Protein AF-0000000085164070 (afdb_homodimer)

Organism: Staphylococcus carnosus (strain TM300) (NCBI:txid396513)

Structure (mmCIF, N/CA/C/O backbone):
data_AF-0000000085164070-model_v1
#
loop_
_entity.id
_entity.type
_entity.pdbx_description
1 polymer 'DUF7147 domain-containing protein'
#
loop_
_atom_site.group_PDB
_atom_site.id
_atom_site.type_symbol
_atom_site.label_atom_id
_atom_s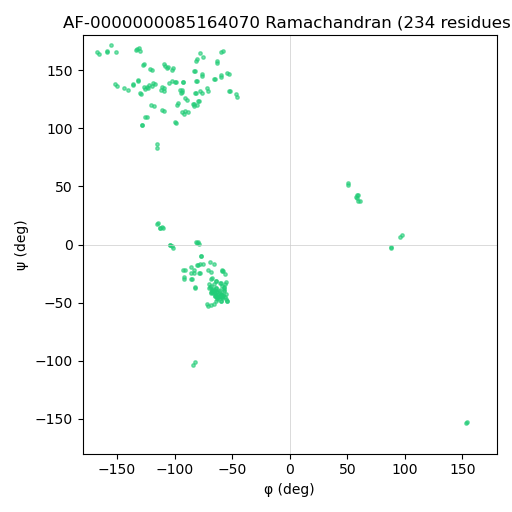ite.label_alt_id
_atom_site.label_comp_id
_atom_site.label_asym_id
_atom_site.label_entity_id
_atom_site.label_seq_id
_atom_site.pdbx_PDB_ins_code
_atom_site.Cartn_x
_atom_site.Cartn_y
_atom_site.Cartn_z
_atom_site.occupancy
_atom_site.B_iso_or_equiv
_atom_site.auth_seq_id
_atom_site.auth_comp_id
_atom_site.auth_asym_id
_atom_site.auth_atom_id
_atom_site.pdbx_PDB_model_num
ATOM 1 N N . MET A 1 1 ? 5.305 12.695 -13.711 1 92.88 1 MET A N 1
ATOM 2 C CA . MET A 1 1 ? 5.391 11.891 -12.5 1 92.88 1 MET A CA 1
ATOM 3 C C . MET A 1 1 ? 4.004 11.648 -11.906 1 92.88 1 MET A C 1
ATOM 5 O O . MET A 1 1 ? 3.207 12.578 -11.781 1 92.88 1 MET A O 1
ATOM 9 N N . LYS A 1 2 ? 3.656 10.383 -11.648 1 96.31 2 LYS A N 1
ATOM 10 C CA . LYS A 1 2 ? 2.359 10.031 -11.078 1 96.31 2 LYS A CA 1
ATOM 11 C C . LYS A 1 2 ? 2.449 9.891 -9.555 1 96.31 2 LYS A C 1
ATOM 13 O O . LYS A 1 2 ? 3.402 9.312 -9.039 1 96.31 2 LYS A O 1
ATOM 18 N N . GLN A 1 3 ? 1.554 10.477 -8.852 1 97.44 3 GLN A N 1
ATOM 19 C CA . GLN A 1 3 ? 1.402 10.328 -7.414 1 97.44 3 GLN A CA 1
ATOM 20 C C . GLN A 1 3 ? 0.126 9.562 -7.07 1 97.44 3 GLN A C 1
ATOM 22 O O . GLN A 1 3 ? -0.92 9.789 -7.684 1 97.44 3 GLN A O 1
ATOM 27 N N . SER A 1 4 ? 0.218 8.664 -6.18 1 97.62 4 SER A N 1
ATOM 28 C CA . SER A 1 4 ? -0.962 7.906 -5.777 1 97.62 4 SER A CA 1
ATOM 29 C C . SER A 1 4 ? -0.937 7.59 -4.285 1 97.62 4 SER A C 1
ATOM 31 O O . SER A 1 4 ? 0.095 7.18 -3.75 1 97.62 4 SER A O 1
ATOM 33 N N . PHE A 1 5 ? -2.109 7.801 -3.643 1 98.75 5 PHE A N 1
ATOM 34 C CA . PHE A 1 5 ? -2.283 7.305 -2.283 1 98.75 5 PHE A CA 1
ATOM 35 C C . PHE A 1 5 ? -2.564 5.805 -2.287 1 98.75 5 PHE A C 1
ATOM 37 O O . PHE A 1 5 ? -3.346 5.316 -3.105 1 98.75 5 PHE A O 1
ATOM 44 N N . ILE A 1 6 ? -1.875 5.113 -1.471 1 98.75 6 ILE A N 1
ATOM 45 C CA . ILE A 1 6 ? -2.066 3.691 -1.216 1 98.75 6 ILE A CA 1
ATOM 46 C C . ILE A 1 6 ? -2.611 3.488 0.196 1 98.75 6 ILE A C 1
ATOM 48 O O . ILE A 1 6 ? -1.926 3.777 1.18 1 98.75 6 ILE A O 1
ATOM 52 N N . VAL A 1 7 ? -3.891 2.945 0.309 1 98.81 7 VAL A N 1
ATOM 53 C CA . VAL A 1 7 ? -4.566 2.871 1.6 1 98.81 7 VAL A CA 1
ATOM 54 C C . VAL A 1 7 ? -4.125 1.612 2.342 1 98.81 7 VAL A C 1
ATOM 56 O O . VAL A 1 7 ? -4.281 0.498 1.838 1 98.81 7 VAL A O 1
ATOM 59 N N . LEU A 1 8 ? -3.549 1.846 3.559 1 98.75 8 LEU A N 1
ATOM 60 C CA . LEU A 1 8 ? -3.209 0.734 4.441 1 98.75 8 LEU A CA 1
ATOM 61 C C . LEU A 1 8 ? -4.426 0.28 5.238 1 98.75 8 LEU A C 1
ATOM 63 O O . LEU A 1 8 ? -4.594 -0.915 5.496 1 98.75 8 LEU A O 1
ATOM 67 N N . GLY A 1 9 ? -5.234 1.212 5.633 1 98 9 GLY A N 1
ATOM 68 C CA . GLY A 1 9 ? -6.406 0.937 6.445 1 98 9 GLY A CA 1
ATOM 69 C C . GLY A 1 9 ? -6.824 2.113 7.309 1 98 9 GLY A C 1
ATOM 70 O O . GLY A 1 9 ? -6.645 3.27 6.918 1 98 9 GLY A O 1
ATOM 71 N N . GLU A 1 10 ? -7.52 1.77 8.477 1 97.88 10 GLU A N 1
ATOM 72 C CA . GLU A 1 10 ? -8.109 2.832 9.281 1 97.88 10 GLU A CA 1
ATOM 73 C C . GLU A 1 10 ? -7.434 2.92 10.648 1 97.88 10 GLU A C 1
ATOM 75 O O . GLU A 1 10 ? -8.016 3.445 11.602 1 97.88 10 GLU A O 1
ATOM 80 N N . GLY A 1 11 ? -6.25 2.359 10.773 1 97.12 11 GLY A N 1
ATOM 81 C CA . GLY A 1 11 ? -5.426 2.607 11.945 1 97.12 11 GLY A CA 1
ATOM 82 C C . GLY A 1 11 ? -5.57 1.538 13.008 1 97.12 11 GLY A C 1
ATOM 83 O O . GLY A 1 11 ? -5.012 1.665 14.102 1 97.12 11 GLY A O 1
ATOM 84 N N . LEU A 1 12 ? -6.301 0.409 12.773 1 95.38 12 LEU A N 1
ATOM 85 C CA . LEU A 1 12 ? -6.363 -0.7 13.719 1 95.38 12 LEU A CA 1
ATOM 86 C C . LEU A 1 12 ? -5.148 -1.608 13.57 1 95.38 12 LEU A C 1
ATOM 88 O O . LEU A 1 12 ? -4.023 -1.205 13.883 1 95.38 12 LEU A O 1
ATOM 92 N N . THR A 1 13 ? -5.223 -2.686 12.945 1 94.94 13 THR A N 1
ATOM 93 C CA . THR A 1 13 ? -4.082 -3.586 12.812 1 94.94 13 THR A CA 1
ATOM 94 C C . THR A 1 13 ? -3.109 -3.074 11.758 1 94.94 13 THR A C 1
ATOM 96 O O . THR A 1 13 ? -1.931 -3.436 11.766 1 94.94 13 THR A O 1
ATOM 99 N N . ASP A 1 14 ? -3.557 -2.148 10.891 1 96.94 14 ASP A N 1
ATOM 100 C CA . ASP A 1 14 ? -2.699 -1.621 9.836 1 96.94 14 ASP A CA 1
ATOM 101 C C . ASP A 1 14 ? -1.709 -0.599 10.391 1 96.94 14 ASP A C 1
ATOM 103 O O . ASP A 1 14 ? -0.758 -0.213 9.703 1 96.94 14 ASP A O 1
ATOM 107 N N . LEU A 1 15 ? -1.863 -0.168 11.664 1 98.06 15 LEU A N 1
ATOM 108 C CA . LEU A 1 15 ? -0.85 0.648 12.32 1 98.06 15 LEU A CA 1
ATOM 109 C C . LEU A 1 15 ? 0.484 -0.088 12.383 1 98.06 15 LEU A C 1
ATOM 111 O O . LEU A 1 15 ? 1.545 0.529 12.266 1 98.06 15 LEU A O 1
ATOM 115 N N . PHE A 1 16 ? 0.464 -1.417 12.523 1 97.19 16 PHE A N 1
ATOM 116 C CA . PHE A 1 16 ? 1.688 -2.205 12.586 1 97.19 16 PHE A CA 1
ATOM 117 C C . PHE A 1 16 ? 2.4 -2.219 11.242 1 97.19 16 PHE A C 1
ATOM 119 O O . PHE A 1 16 ? 3.631 -2.264 11.18 1 97.19 16 PHE A O 1
ATOM 126 N N . GLU A 1 17 ? 1.645 -2.244 10.18 1 98.5 17 GLU A N 1
ATOM 127 C CA . GLU A 1 17 ? 2.271 -2.135 8.867 1 98.5 17 GLU A CA 1
ATOM 128 C C . GLU A 1 17 ? 2.869 -0.746 8.656 1 98.5 17 GLU A C 1
ATOM 130 O O . GLU A 1 17 ? 3.953 -0.612 8.086 1 98.5 17 GLU A O 1
ATOM 135 N N . PHE A 1 18 ? 2.111 0.281 9.109 1 98.81 18 PHE A N 1
ATOM 136 C CA . PHE A 1 18 ? 2.617 1.646 9.031 1 98.81 18 PHE A CA 1
ATOM 137 C C . PHE A 1 18 ? 3.975 1.758 9.719 1 98.81 18 PHE A C 1
ATOM 139 O O . PHE A 1 18 ? 4.934 2.262 9.133 1 98.81 18 PHE A O 1
ATOM 146 N N . LYS A 1 19 ? 4.125 1.262 10.891 1 98.62 19 LYS A N 1
ATOM 147 C CA . LYS A 1 19 ? 5.387 1.242 11.625 1 98.62 19 LYS A CA 1
ATOM 148 C C . LYS A 1 19 ? 6.461 0.48 10.852 1 98.62 19 LYS A C 1
ATOM 150 O O . LYS A 1 19 ? 7.594 0.947 10.727 1 98.62 19 LYS A O 1
ATOM 155 N N . THR A 1 20 ? 6.137 -0.689 10.375 1 98.5 20 THR A N 1
ATOM 156 C CA . THR A 1 20 ? 7.098 -1.566 9.719 1 98.5 20 THR A CA 1
ATOM 157 C C . THR A 1 20 ? 7.617 -0.931 8.43 1 98.5 20 THR A C 1
ATOM 159 O O . THR A 1 20 ? 8.797 -1.068 8.094 1 98.5 20 THR A O 1
ATOM 162 N N . LEU A 1 21 ? 6.742 -0.196 7.648 1 98.75 21 LEU A N 1
ATOM 163 C CA . LEU A 1 21 ? 7.188 0.561 6.484 1 98.75 21 LEU A CA 1
ATOM 164 C C . LEU A 1 21 ? 8.219 1.609 6.879 1 98.75 21 LEU A C 1
ATOM 166 O O . LEU A 1 21 ? 9.211 1.809 6.172 1 98.75 21 LEU A O 1
ATOM 170 N N . ILE A 1 22 ? 7.996 2.344 8.008 1 98.75 22 ILE A N 1
ATOM 171 C CA . ILE A 1 22 ? 8.969 3.33 8.477 1 98.75 22 ILE A CA 1
ATOM 172 C C . ILE A 1 22 ? 10.297 2.643 8.758 1 98.75 22 ILE A C 1
ATOM 174 O O . ILE A 1 22 ? 11.359 3.131 8.359 1 98.75 22 ILE A O 1
ATOM 178 N N . GLU A 1 23 ? 10.273 1.497 9.375 1 98.25 23 GLU A N 1
ATOM 179 C CA . GLU A 1 23 ? 11.484 0.778 9.766 1 98.25 23 GLU A CA 1
ATOM 180 C C . GLU A 1 23 ? 12.289 0.353 8.539 1 98.25 23 GLU A C 1
ATOM 182 O O . GLU A 1 23 ? 13.508 0.555 8.492 1 98.25 23 GLU A O 1
ATOM 187 N N . TYR A 1 24 ? 11.695 -0.224 7.578 1 98 24 TYR A N 1
ATOM 188 C CA . TYR A 1 24 ? 12.406 -0.806 6.445 1 98 24 TYR A CA 1
ATOM 189 C C . TYR A 1 24 ? 12.695 0.249 5.387 1 98 24 TYR A C 1
ATOM 191 O O . TYR A 1 24 ? 13.711 0.164 4.68 1 98 24 TYR A O 1
ATOM 199 N N . ASP A 1 25 ? 11.828 1.293 5.262 1 98.44 25 ASP A N 1
ATOM 200 C CA . ASP A 1 25 ? 11.891 2.184 4.105 1 98.44 25 ASP A CA 1
ATOM 201 C C . ASP A 1 25 ? 12.336 3.586 4.52 1 98.44 25 ASP A C 1
ATOM 203 O O . ASP A 1 25 ? 12.242 4.531 3.732 1 98.44 25 ASP A O 1
ATOM 207 N N . HIS A 1 26 ? 12.883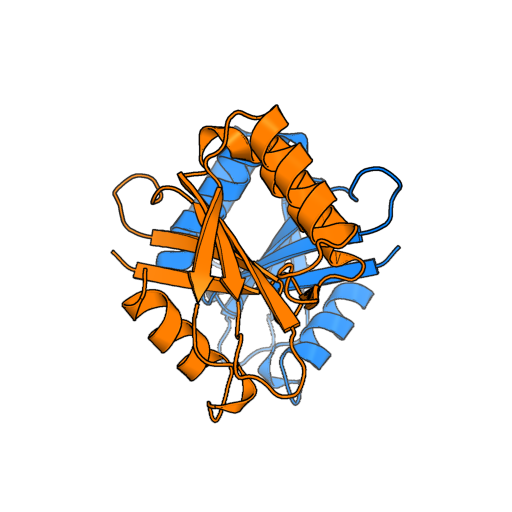 3.82 5.75 1 98.56 26 HIS A N 1
ATOM 208 C CA . HIS A 1 26 ? 13.18 5.16 6.25 1 98.56 26 HIS A CA 1
ATOM 209 C C . HIS A 1 26 ? 14.148 5.891 5.324 1 98.56 26 HIS A C 1
ATOM 211 O O . HIS A 1 26 ? 14.086 7.113 5.191 1 98.56 26 HIS A O 1
ATOM 217 N N . LYS A 1 27 ? 14.93 5.148 4.52 1 97.88 27 LYS A N 1
ATOM 218 C CA . LYS A 1 27 ? 15.891 5.793 3.631 1 97.88 27 LYS A CA 1
ATOM 219 C C . LYS A 1 27 ? 15.203 6.359 2.391 1 97.88 27 LYS A C 1
ATOM 221 O O . LYS A 1 27 ? 15.742 7.246 1.728 1 97.88 27 LYS A O 1
ATOM 226 N N . ARG A 1 28 ? 14.07 5.801 2.043 1 97.81 28 ARG A N 1
ATOM 227 C CA . ARG A 1 28 ? 13.398 6.301 0.85 1 97.81 28 ARG A CA 1
ATOM 228 C C . ARG A 1 28 ? 12.203 7.172 1.222 1 97.81 28 ARG A C 1
ATOM 230 O O . ARG A 1 28 ? 11.516 7.699 0.345 1 97.81 28 ARG A O 1
ATOM 237 N N . ILE A 1 29 ? 11.945 7.344 2.518 1 98.81 29 ILE A N 1
ATOM 238 C CA . ILE A 1 29 ? 10.836 8.18 2.953 1 98.81 29 ILE A CA 1
ATOM 239 C C . ILE A 1 29 ? 11.227 9.648 2.871 1 98.81 29 ILE A C 1
ATOM 241 O O . ILE A 1 29 ? 12.289 10.047 3.365 1 98.81 29 ILE A O 1
ATOM 245 N N . ASN A 1 30 ? 10.414 10.453 2.096 1 98.69 30 ASN A N 1
ATOM 246 C CA . ASN A 1 30 ? 10.602 11.898 2.066 1 98.69 30 ASN A CA 1
ATOM 247 C C . ASN A 1 30 ? 10.164 12.547 3.377 1 98.69 30 ASN A C 1
ATOM 249 O O . ASN A 1 30 ? 10.938 13.281 3.996 1 98.69 30 ASN A O 1
ATOM 253 N N . ARG A 1 31 ? 8.961 12.266 3.857 1 98.81 31 ARG A N 1
ATOM 254 C CA . ARG A 1 31 ? 8.414 12.789 5.105 1 98.81 31 ARG A CA 1
ATOM 255 C C . ARG A 1 31 ? 7.156 12.031 5.512 1 98.81 31 ARG A C 1
ATOM 257 O O . ARG A 1 31 ? 6.598 11.273 4.719 1 98.81 31 ARG A O 1
ATOM 264 N N . ILE A 1 32 ? 6.715 12.195 6.773 1 98.94 32 ILE A N 1
ATOM 265 C CA . ILE A 1 32 ? 5.422 11.758 7.285 1 98.94 32 ILE A CA 1
ATOM 266 C C . ILE A 1 32 ? 4.496 12.961 7.438 1 98.94 32 ILE A C 1
ATOM 268 O O . ILE A 1 32 ? 4.93 14.047 7.844 1 98.94 32 ILE A O 1
ATOM 272 N N . VAL A 1 33 ? 3.203 12.836 7.086 1 98.94 33 VAL A N 1
ATOM 273 C CA . VAL A 1 33 ? 2.256 13.945 7.172 1 98.94 33 VAL A CA 1
ATOM 274 C C . VAL A 1 33 ? 1.011 13.5 7.934 1 98.94 33 VAL A C 1
ATOM 276 O O . VAL A 1 33 ? 0.442 12.445 7.648 1 98.94 33 VAL A O 1
ATOM 279 N N . PHE A 1 34 ? 0.601 14.258 8.922 1 98.88 34 PHE A N 1
ATOM 280 C CA . PHE A 1 34 ? -0.732 14.172 9.508 1 98.88 34 PHE A CA 1
ATOM 281 C C . PHE A 1 34 ? -1.706 15.086 8.773 1 98.88 34 PHE A C 1
ATOM 283 O O . PHE A 1 34 ? -1.438 16.281 8.602 1 98.88 34 PHE A O 1
ATOM 290 N N . PHE A 1 35 ? -2.795 14.547 8.289 1 98.81 35 PHE A N 1
ATOM 291 C CA . PHE A 1 35 ? -3.908 15.32 7.75 1 98.81 35 PHE A CA 1
ATOM 292 C C . PHE A 1 35 ? -5.02 15.469 8.781 1 98.81 35 PHE A C 1
ATOM 294 O O . PHE A 1 35 ? -5.777 14.523 9.023 1 98.81 35 PHE A O 1
ATOM 301 N N . ASN A 1 36 ? -5.145 16.609 9.367 1 98.5 36 ASN A N 1
ATOM 302 C CA . ASN A 1 36 ? -6.137 16.891 10.398 1 98.5 36 ASN A CA 1
ATOM 303 C C . ASN A 1 36 ? -7.355 17.609 9.82 1 98.5 36 ASN A C 1
ATOM 305 O O . ASN A 1 36 ? -7.223 18.422 8.906 1 98.5 36 ASN A O 1
ATOM 309 N N . SER A 1 37 ? -8.516 17.219 10.289 1 96.75 37 SER A N 1
ATOM 310 C CA . SER A 1 37 ? -9.742 17.906 9.898 1 96.75 37 SER A CA 1
ATOM 311 C C . SER A 1 37 ? -10.398 18.578 11.094 1 96.75 37 SER A C 1
ATOM 313 O O . SER A 1 37 ? -11.406 18.094 11.617 1 96.75 37 SER A O 1
ATOM 315 N N . PRO A 1 38 ? -9.914 19.766 11.406 1 94.5 38 PRO A N 1
ATOM 316 C CA . PRO A 1 38 ? -10.383 20.391 12.641 1 94.5 38 PRO A CA 1
ATOM 317 C C . PRO A 1 38 ? -11.867 20.75 12.594 1 94.5 38 PRO A C 1
ATOM 319 O O . PRO A 1 38 ? -12.516 20.859 13.633 1 94.5 38 PRO A O 1
ATOM 322 N N . ASP A 1 39 ? -12.477 20.797 11.477 1 91.75 39 ASP A N 1
ATOM 323 C CA . ASP A 1 39 ? -13.859 21.234 11.359 1 91.75 39 ASP A CA 1
ATOM 324 C C . ASP A 1 39 ? -14.797 20.047 11.195 1 91.75 39 ASP A C 1
ATOM 326 O O . ASP A 1 39 ? -16 20.203 10.977 1 91.75 39 ASP A O 1
ATOM 330 N N . SER A 1 40 ? -14.18 18.906 11.164 1 93 40 SER A N 1
ATOM 331 C CA . SER A 1 40 ? -15.016 17.719 11 1 93 40 SER A CA 1
ATOM 332 C C . SER A 1 40 ? -15.742 17.359 12.289 1 93 40 SER A C 1
ATOM 334 O O . SER A 1 40 ? -15.227 17.609 13.383 1 93 40 SER A O 1
ATOM 336 N N . LYS A 1 41 ? -17.016 16.781 12.25 1 92.25 41 LYS A N 1
ATOM 337 C CA . LYS A 1 41 ? -17.797 16.344 13.414 1 92.25 41 LYS A CA 1
ATOM 338 C C . LYS A 1 41 ? -17.125 15.172 14.117 1 92.25 41 LYS A C 1
ATOM 340 O O . LYS A 1 41 ? -17.062 15.141 15.352 1 92.25 41 LYS A O 1
ATOM 345 N N . LYS A 1 42 ? -16.484 14.32 13.367 1 92.12 42 LYS A N 1
ATOM 346 C CA . LYS A 1 42 ? -15.883 13.109 13.922 1 92.12 42 LYS A CA 1
ATOM 347 C C . LYS A 1 42 ? -14.516 13.406 14.516 1 92.12 42 LYS A C 1
ATOM 349 O O . LYS A 1 42 ? -14.016 12.648 15.352 1 92.12 42 LYS A O 1
ATOM 354 N N . GLY A 1 43 ? -13.867 14.469 14.117 1 94.5 43 GLY A N 1
ATOM 355 C CA . GLY A 1 43 ? -12.578 14.883 14.641 1 94.5 43 GLY A CA 1
ATOM 356 C C . GLY A 1 43 ? -11.484 13.859 14.422 1 94.5 43 GLY A C 1
ATOM 357 O O . GLY A 1 43 ? -10.672 13.609 15.312 1 94.5 43 GLY A O 1
ATOM 358 N N . LEU A 1 44 ? -11.469 13.195 13.32 1 97.5 44 LEU A N 1
ATOM 359 C CA . LEU A 1 44 ? -10.477 12.156 13.055 1 97.5 44 LEU A CA 1
ATOM 360 C C . LEU A 1 44 ? -9.391 12.688 12.125 1 97.5 44 LEU A C 1
ATOM 362 O O . LEU A 1 44 ? -9.633 13.594 11.328 1 97.5 44 LEU A O 1
ATOM 366 N N . SER A 1 45 ? -8.18 12.148 12.266 1 98.5 45 SER A N 1
ATOM 367 C CA . SER A 1 45 ? -7.027 12.477 11.438 1 98.5 45 SER A CA 1
ATOM 368 C C . SER A 1 45 ? -6.5 11.258 10.703 1 98.5 45 SER A C 1
ATOM 370 O O . SER A 1 45 ? -6.715 10.125 11.141 1 98.5 45 SER A O 1
ATOM 372 N N . SER A 1 46 ? -5.934 11.547 9.547 1 98.75 46 SER A N 1
ATOM 373 C CA . SER A 1 46 ? -5.223 10.539 8.766 1 98.75 46 SER A CA 1
ATOM 374 C C . SER A 1 46 ? -3.715 10.734 8.852 1 98.75 46 SER A C 1
ATOM 376 O O . SER A 1 46 ? -3.24 11.836 9.148 1 98.75 46 SER A O 1
ATOM 378 N N . ALA A 1 47 ? -2.965 9.711 8.703 1 98.94 47 ALA A N 1
ATOM 379 C CA . ALA A 1 47 ? -1.506 9.758 8.648 1 98.94 47 ALA A CA 1
ATOM 380 C C . ALA A 1 47 ? -0.987 9.109 7.363 1 98.94 47 ALA A C 1
ATOM 382 O O . ALA A 1 47 ? -1.438 8.023 6.98 1 98.94 47 ALA A O 1
ATOM 383 N N . ALA A 1 48 ? -0.006 9.812 6.738 1 98.94 48 ALA A N 1
ATOM 384 C CA . ALA A 1 48 ? 0.544 9.281 5.496 1 98.94 48 ALA A CA 1
ATOM 385 C C . ALA A 1 48 ? 2.07 9.297 5.516 1 98.94 48 ALA A C 1
ATOM 387 O O . ALA A 1 48 ? 2.678 10.203 6.09 1 98.94 48 ALA A O 1
ATOM 388 N N . ILE A 1 49 ? 2.688 8.266 4.969 1 98.94 49 ILE A N 1
ATOM 389 C CA . ILE A 1 49 ? 4.098 8.242 4.605 1 98.94 49 ILE A CA 1
ATOM 390 C C . ILE A 1 49 ? 4.262 8.648 3.143 1 98.94 49 ILE A C 1
ATOM 392 O O . ILE A 1 49 ? 3.783 7.961 2.24 1 98.94 49 ILE A O 1
ATOM 396 N N . ILE A 1 50 ? 4.93 9.836 2.965 1 98.88 50 ILE A N 1
ATOM 397 C CA . ILE A 1 50 ? 5.238 10.289 1.613 1 98.88 50 ILE A CA 1
ATOM 398 C C . ILE A 1 50 ? 6.613 9.766 1.195 1 98.88 50 ILE A C 1
ATOM 400 O O . ILE A 1 50 ? 7.633 10.156 1.769 1 98.88 50 ILE A O 1
ATOM 404 N N . MET A 1 51 ? 6.629 8.883 0.155 1 98.81 51 MET A N 1
ATOM 405 C CA . MET A 1 51 ? 7.898 8.344 -0.32 1 98.81 51 MET A CA 1
ATOM 406 C C . MET A 1 51 ? 8.57 9.305 -1.296 1 98.81 51 MET A C 1
ATOM 408 O O . MET A 1 51 ? 7.891 10.07 -1.979 1 98.81 51 MET A O 1
ATOM 412 N N . ASN A 1 52 ? 9.961 9.297 -1.312 1 98.56 52 ASN A N 1
ATOM 413 C CA . ASN A 1 52 ? 10.625 9.867 -2.484 1 98.56 52 ASN A CA 1
ATOM 414 C C . ASN A 1 52 ? 10.227 9.125 -3.76 1 98.56 52 ASN A C 1
ATOM 416 O O . ASN A 1 52 ? 9.938 7.93 -3.727 1 98.56 52 ASN A O 1
ATOM 420 N N . PRO A 1 53 ? 10.141 9.875 -4.883 1 98.06 53 PRO A N 1
ATOM 421 C CA . PRO A 1 53 ? 9.805 9.203 -6.145 1 98.06 53 PRO A CA 1
ATOM 422 C C . PRO A 1 53 ? 10.75 8.047 -6.465 1 98.06 53 PRO A C 1
ATOM 424 O O . PRO A 1 53 ? 11.906 8.047 -6.027 1 98.06 53 PRO A O 1
ATOM 427 N N . THR A 1 54 ? 10.18 7.016 -7.125 1 97.94 54 THR A N 1
ATOM 428 C CA . THR A 1 54 ? 10.984 5.887 -7.57 1 97.94 54 THR A CA 1
ATOM 429 C C . THR A 1 54 ? 12.078 6.348 -8.523 1 97.94 54 THR A C 1
ATOM 431 O O . THR A 1 54 ? 12.07 7.488 -8.992 1 97.94 54 THR A O 1
ATOM 434 N N . GLU A 1 55 ? 13.055 5.449 -8.766 1 95.12 55 GLU A N 1
ATOM 435 C CA . GLU A 1 55 ? 14.094 5.734 -9.75 1 95.12 55 GLU A CA 1
ATOM 436 C C . GLU A 1 55 ? 13.492 6.16 -11.086 1 95.12 55 GLU A C 1
ATOM 438 O O . GLU A 1 55 ? 12.516 5.57 -11.555 1 95.12 55 GLU A O 1
ATOM 443 N N . GLY A 1 56 ? 13.961 7.266 -11.719 1 95.62 56 GLY A N 1
ATOM 444 C CA . GLY A 1 56 ? 13.461 7.805 -12.969 1 95.62 56 GLY A CA 1
ATOM 445 C C . GLY A 1 56 ? 12.312 8.781 -12.781 1 95.62 56 GLY A C 1
ATOM 446 O O . GLY A 1 56 ? 11.859 9.398 -13.742 1 95.62 56 GLY A O 1
ATOM 447 N N . ASN A 1 57 ? 11.875 8.984 -11.484 1 96.75 57 ASN A N 1
ATOM 448 C CA . ASN A 1 57 ? 10.82 9.922 -11.117 1 96.75 57 ASN A CA 1
ATOM 449 C C . ASN A 1 57 ? 9.508 9.594 -11.828 1 96.75 57 ASN A C 1
ATOM 451 O O . ASN A 1 57 ? 8.812 10.5 -12.305 1 96.75 57 ASN A O 1
ATOM 455 N N . TYR A 1 58 ? 9.141 8.258 -11.906 1 95.62 58 TYR A N 1
ATOM 456 C CA . TYR A 1 58 ? 7.949 7.828 -12.633 1 95.62 58 TYR A CA 1
ATOM 457 C C . TYR A 1 58 ? 6.738 7.77 -11.703 1 95.62 58 TYR A C 1
ATOM 459 O O . TYR A 1 58 ? 5.602 7.941 -12.148 1 95.62 58 TYR A O 1
ATOM 467 N N . PHE A 1 59 ? 7.047 7.523 -10.43 1 97.69 59 PHE A N 1
ATOM 468 C CA . PHE A 1 59 ? 5.961 7.223 -9.508 1 97.69 59 PHE A CA 1
ATOM 469 C C . PHE A 1 59 ? 6.328 7.648 -8.086 1 97.69 59 PHE A C 1
ATOM 471 O O . PHE A 1 59 ? 7.461 7.445 -7.645 1 97.69 59 PHE A O 1
ATOM 478 N N . GLN A 1 60 ? 5.48 8.211 -7.367 1 98.5 60 GLN A N 1
ATOM 479 C CA . GLN A 1 60 ? 5.633 8.539 -5.953 1 98.5 60 GLN A CA 1
ATOM 480 C C . GLN A 1 60 ? 4.48 7.969 -5.129 1 98.5 60 GLN A C 1
ATOM 482 O O . GLN A 1 60 ? 3.338 8.414 -5.262 1 98.5 60 GLN A O 1
ATOM 487 N N . ALA A 1 61 ? 4.777 6.984 -4.34 1 98.69 61 ALA A N 1
ATOM 488 C CA . ALA A 1 61 ? 3.793 6.352 -3.467 1 98.69 61 ALA A CA 1
ATOM 489 C C . ALA A 1 61 ? 3.586 7.164 -2.191 1 98.69 61 ALA A C 1
ATOM 491 O O . ALA A 1 61 ? 4.547 7.691 -1.621 1 98.69 61 ALA A O 1
ATOM 492 N N . MET A 1 62 ? 2.365 7.258 -1.728 1 98.88 62 MET A N 1
ATOM 493 C CA . MET A 1 62 ? 2 7.82 -0.432 1 98.88 62 MET A CA 1
ATOM 494 C C . MET A 1 62 ? 1.104 6.863 0.346 1 98.88 62 MET A C 1
ATOM 496 O O . MET A 1 62 ? -0.077 6.715 0.028 1 98.88 62 MET A O 1
ATOM 500 N N . TYR A 1 63 ? 1.647 6.18 1.315 1 98.94 63 TYR A N 1
ATOM 501 C CA . TYR A 1 63 ? 0.906 5.207 2.107 1 98.94 63 TYR A CA 1
ATOM 502 C C . TYR A 1 63 ? 0.121 5.891 3.219 1 98.94 63 TYR A C 1
ATOM 504 O O . TYR A 1 63 ? 0.688 6.637 4.02 1 98.94 63 TYR A O 1
ATOM 512 N N . ILE A 1 64 ? -1.207 5.52 3.297 1 98.94 64 ILE A N 1
ATOM 513 C CA . ILE A 1 64 ? -2.021 6.344 4.184 1 98.94 64 ILE A CA 1
ATOM 514 C C . ILE A 1 64 ? -2.928 5.453 5.027 1 98.94 64 ILE A C 1
ATOM 516 O O . ILE A 1 64 ? -3.447 4.445 4.543 1 98.94 64 ILE A O 1
ATOM 520 N N . MET A 1 65 ? -3.072 5.746 6.27 1 98.88 65 MET A N 1
ATOM 521 C CA . MET A 1 65 ? -4.184 5.324 7.121 1 98.88 65 MET A CA 1
ATOM 522 C C . MET A 1 65 ? -5.234 6.422 7.227 1 98.88 65 MET A C 1
ATOM 524 O O . MET A 1 65 ? -4.949 7.52 7.707 1 98.88 65 MET A O 1
ATOM 528 N N . VAL A 1 66 ? -6.5 6.129 6.801 1 98.75 66 VAL A N 1
ATOM 529 C CA . VAL A 1 66 ? -7.555 7.137 6.707 1 98.75 66 VAL A CA 1
ATOM 530 C C . VAL A 1 66 ? -8.367 7.152 8 1 98.75 66 VAL A C 1
ATOM 532 O O . VAL A 1 66 ? -8.766 6.102 8.5 1 98.75 66 VAL A O 1
ATOM 535 N N . ASN A 1 67 ? -8.562 8.367 8.547 1 98.38 67 ASN A N 1
ATOM 536 C CA . ASN A 1 67 ? -9.336 8.531 9.766 1 98.38 67 ASN A CA 1
ATOM 537 C C . ASN A 1 67 ? -8.859 7.582 10.859 1 98.38 67 ASN A C 1
ATOM 539 O O . ASN A 1 67 ? -9.664 6.887 11.484 1 98.38 67 ASN A O 1
ATOM 543 N N . ALA A 1 68 ? -7.551 7.637 11.109 1 98.31 68 ALA A N 1
ATOM 544 C CA . ALA A 1 68 ? -6.902 6.559 11.844 1 98.31 68 ALA A CA 1
ATOM 545 C C . ALA A 1 68 ? -6.852 6.863 13.344 1 98.31 68 ALA A C 1
ATOM 547 O O . ALA A 1 68 ? -6.613 5.969 14.156 1 98.31 68 ALA A O 1
ATOM 548 N N . PHE A 1 69 ? -6.953 8.125 13.703 1 98.44 69 PHE A N 1
ATOM 549 C CA . PHE A 1 69 ? -6.859 8.508 15.102 1 98.44 69 PHE A CA 1
ATOM 550 C C . PHE A 1 69 ? -7.504 9.875 15.336 1 98.44 69 PHE A C 1
ATOM 552 O O . PHE A 1 69 ? -7.797 10.602 14.383 1 98.44 69 PHE A O 1
ATOM 559 N N . LYS A 1 70 ? -7.723 10.18 16.578 1 97.06 70 LYS A N 1
ATOM 560 C CA . LYS A 1 70 ? -8.297 11.469 16.938 1 97.06 70 LYS A CA 1
ATOM 561 C C . LYS A 1 70 ? -7.348 12.617 16.594 1 97.06 70 LYS A C 1
ATOM 563 O O . LYS A 1 70 ? -6.133 12.484 16.75 1 97.06 70 LYS A O 1
ATOM 568 N N . ASN A 1 71 ? -7.965 13.648 16.156 1 97.56 71 ASN A N 1
ATOM 569 C CA . ASN A 1 71 ? -7.152 14.852 15.984 1 97.56 71 ASN A CA 1
ATOM 570 C C . ASN A 1 71 ? -6.262 15.109 17.188 1 97.56 71 ASN A C 1
ATOM 572 O O . ASN A 1 71 ? -6.738 15.141 18.328 1 97.56 71 ASN A O 1
ATOM 576 N N . PRO A 1 72 ? -5.004 15.266 16.906 1 97.56 72 PRO A N 1
ATOM 577 C CA . PRO A 1 72 ? -4.066 15.344 18.031 1 97.56 72 PRO A CA 1
ATOM 578 C C . PRO A 1 72 ? -4.055 16.719 18.703 1 97.56 72 PRO A C 1
ATOM 580 O O . PRO A 1 72 ? -3.258 16.953 19.609 1 97.56 72 PRO A O 1
ATOM 583 N N . HIS A 1 73 ? -4.84 17.656 18.266 1 95.94 73 HIS A N 1
ATOM 584 C CA . HIS A 1 73 ? -4.965 18.969 18.875 1 95.94 73 HIS A CA 1
ATOM 585 C C . HIS A 1 73 ? -6.379 19.203 19.391 1 95.94 73 HIS A C 1
ATOM 587 O O . HIS A 1 73 ? -7.352 18.812 18.75 1 95.94 73 HIS A O 1
ATOM 593 N N . PRO A 1 74 ? -6.48 19.75 20.484 1 94.44 74 PRO A N 1
ATOM 594 C CA . PRO A 1 74 ? -5.41 20.281 21.344 1 94.44 74 PRO A CA 1
ATOM 595 C C . PRO A 1 74 ? -4.707 19.203 22.156 1 94.44 74 PRO A C 1
ATOM 597 O O . PRO A 1 74 ? -3.615 19.438 22.688 1 94.44 74 PRO A O 1
ATOM 600 N N . GLU A 1 75 ? -5.316 18.078 22.281 1 94.69 75 GLU A N 1
ATOM 601 C CA . GLU A 1 75 ? -4.719 17 23.078 1 94.69 75 GLU A CA 1
ATOM 602 C C . GLU A 1 75 ? -4.242 15.859 22.172 1 94.69 75 GLU A C 1
ATOM 604 O O . GLU A 1 75 ? -4.992 15.367 21.328 1 94.69 75 GLU A O 1
ATOM 609 N N . ASP A 1 76 ? -2.957 15.469 22.5 1 96.25 76 ASP A N 1
ATOM 610 C CA . ASP A 1 76 ? -2.379 14.375 21.719 1 96.25 76 ASP A CA 1
ATOM 611 C C . ASP A 1 76 ? -2.973 13.031 22.141 1 96.25 76 ASP A C 1
ATOM 613 O O . ASP A 1 76 ? -3.756 12.961 23.094 1 96.25 76 ASP A O 1
ATOM 617 N N . ASN A 1 77 ? -2.855 12.055 21.344 1 96.94 77 ASN A N 1
ATOM 618 C CA . ASN A 1 77 ? -3.309 10.703 21.656 1 96.94 77 ASN A CA 1
ATOM 619 C C . ASN A 1 77 ? -2.215 9.672 21.391 1 96.94 77 ASN A C 1
ATOM 621 O O . ASN A 1 77 ? -1.172 10 20.828 1 96.94 77 ASN A O 1
ATOM 625 N N . LYS A 1 78 ? -2.426 8.539 21.875 1 97.44 78 LYS A N 1
ATOM 626 C CA . LYS A 1 78 ? -1.402 7.492 21.906 1 97.44 78 LYS A CA 1
ATOM 627 C C . LYS A 1 78 ? -0.928 7.156 20.5 1 97.44 78 LYS A C 1
ATOM 629 O O . LYS A 1 78 ? 0.269 6.98 20.266 1 97.44 78 LYS A O 1
ATOM 634 N N . LYS A 1 79 ? -1.826 7.051 19.547 1 98.25 79 LYS A N 1
ATOM 635 C CA . LYS A 1 79 ? -1.445 6.672 18.188 1 98.25 79 LYS A CA 1
ATOM 636 C C . LYS A 1 79 ? -0.569 7.746 17.547 1 98.25 79 LYS A C 1
ATOM 638 O O . LYS A 1 79 ? 0.475 7.434 16.969 1 98.25 79 LYS A O 1
ATOM 643 N N . SER A 1 80 ? -1.018 9.031 17.578 1 98.44 80 SER A N 1
ATOM 644 C CA . SER A 1 80 ? -0.218 10.125 17.031 1 98.44 80 SER A CA 1
ATOM 645 C C . SER A 1 80 ? 1.152 10.195 17.703 1 98.44 80 SER A C 1
ATOM 647 O O . SER A 1 80 ? 2.162 10.43 17.031 1 98.44 80 SER A O 1
ATOM 649 N N . GLU A 1 81 ? 1.237 9.984 18.953 1 98.5 81 GLU A N 1
ATOM 650 C CA . GLU A 1 81 ? 2.5 9.984 19.688 1 98.5 81 GLU A CA 1
ATOM 651 C C . GLU A 1 81 ? 3.41 8.852 19.219 1 98.5 81 GLU A C 1
ATOM 653 O O . GLU A 1 81 ? 4.617 9.055 19.047 1 98.5 81 GLU A O 1
ATOM 658 N N . MET A 1 82 ? 2.838 7.664 19.047 1 98.56 82 MET A N 1
ATOM 659 C CA . MET A 1 82 ? 3.617 6.523 18.578 1 98.56 82 MET A CA 1
ATOM 660 C C . MET A 1 82 ? 4.234 6.812 17.219 1 98.56 82 MET A C 1
ATOM 662 O O . MET A 1 82 ? 5.426 6.582 17 1 98.56 82 MET A O 1
ATOM 666 N N . ILE A 1 83 ? 3.479 7.383 16.328 1 98.75 83 ILE A N 1
ATOM 667 C CA . ILE A 1 83 ? 3.961 7.652 14.984 1 98.75 83 ILE A CA 1
ATOM 668 C C . ILE A 1 83 ? 5.055 8.719 15.031 1 98.75 83 ILE A C 1
ATOM 670 O O . ILE A 1 83 ? 6.078 8.594 14.352 1 98.75 83 ILE A O 1
ATOM 674 N N . ARG A 1 84 ? 4.895 9.75 15.906 1 98.62 84 ARG A N 1
ATOM 675 C CA . ARG A 1 84 ? 5.918 10.773 16.062 1 98.62 84 ARG A CA 1
ATOM 676 C C . ARG A 1 84 ? 7.215 10.172 16.594 1 98.62 84 ARG A C 1
ATOM 678 O O . ARG A 1 84 ? 8.305 10.547 16.156 1 98.62 84 ARG A O 1
ATOM 685 N N . THR A 1 85 ? 7.094 9.289 17.5 1 98.62 85 THR A N 1
ATOM 686 C CA . THR A 1 85 ? 8.266 8.617 18.062 1 98.62 85 THR A CA 1
ATOM 687 C C . THR A 1 85 ? 9 7.824 16.984 1 98.62 85 THR A C 1
ATOM 689 O O . THR A 1 85 ? 10.227 7.887 16.891 1 98.62 85 THR A O 1
ATOM 692 N N . TRP A 1 86 ? 8.242 7.074 16.156 1 98.5 86 TRP A N 1
ATOM 693 C CA . TRP A 1 86 ? 8.875 6.316 15.078 1 98.5 86 TRP A CA 1
ATOM 694 C C . TRP A 1 86 ? 9.555 7.25 14.086 1 98.5 86 TRP A C 1
ATOM 696 O O . TRP A 1 86 ? 10.672 6.98 13.641 1 98.5 86 TRP A O 1
ATOM 706 N N . ALA A 1 87 ? 8.883 8.336 13.672 1 98.69 87 ALA A N 1
ATOM 707 C CA . ALA A 1 87 ? 9.477 9.312 12.766 1 98.69 87 ALA A CA 1
ATOM 708 C C . ALA A 1 87 ? 10.797 9.852 13.32 1 98.69 87 ALA A C 1
ATOM 710 O O . ALA A 1 87 ? 11.781 9.953 12.594 1 98.69 87 ALA A O 1
ATOM 711 N N . ASN A 1 88 ? 10.82 10.234 14.609 1 98.5 88 ASN A N 1
ATOM 712 C CA 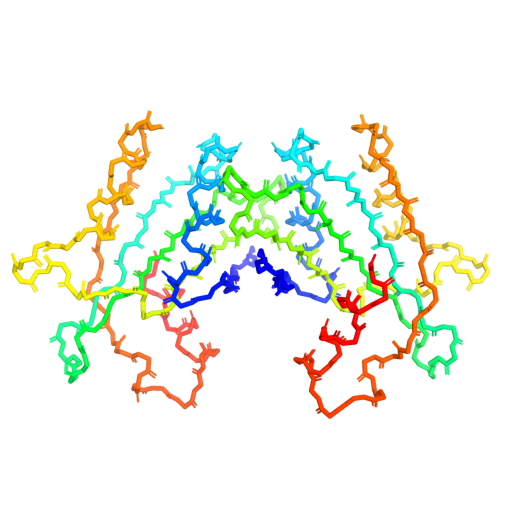. ASN A 1 88 ? 12.008 10.781 15.25 1 98.5 88 ASN A CA 1
ATOM 713 C C . ASN A 1 88 ? 13.141 9.758 15.297 1 98.5 88 ASN A C 1
ATOM 715 O O . ASN A 1 88 ? 14.312 10.109 15.117 1 98.5 88 ASN A O 1
ATOM 719 N N . GLN A 1 89 ? 12.805 8.539 15.578 1 98.5 89 GLN A N 1
ATOM 720 C CA . GLN A 1 89 ? 13.797 7.465 15.656 1 98.5 89 GLN A CA 1
ATOM 721 C C . GLN A 1 89 ? 14.602 7.359 14.367 1 98.5 89 GLN A C 1
ATOM 723 O O . GLN A 1 89 ? 15.789 7.027 14.398 1 98.5 89 GLN A O 1
ATOM 728 N N . TYR A 1 90 ? 14.031 7.652 13.234 1 98.44 90 TYR A N 1
ATOM 729 C CA . TYR A 1 90 ? 14.695 7.5 11.945 1 98.44 90 TYR A CA 1
ATOM 730 C C . TYR A 1 90 ? 14.984 8.859 11.312 1 98.44 90 TYR A C 1
ATOM 732 O O . TYR A 1 90 ? 15.242 8.953 10.109 1 98.44 90 TYR A O 1
ATOM 740 N N . ASP A 1 91 ? 14.883 9.938 12.133 1 98.38 91 ASP A N 1
ATOM 741 C CA . ASP A 1 91 ? 15.195 11.305 11.734 1 98.38 91 ASP A CA 1
ATOM 742 C C . ASP A 1 91 ? 14.359 11.734 10.531 1 98.38 91 ASP A C 1
ATOM 744 O O . ASP A 1 91 ? 14.875 12.352 9.594 1 98.38 91 ASP A O 1
ATOM 748 N N . LEU A 1 92 ? 13.078 11.32 10.586 1 98.75 92 LEU A N 1
ATOM 749 C CA . LEU A 1 92 ? 12.148 11.711 9.531 1 98.75 92 LEU A CA 1
ATOM 750 C C . LEU A 1 92 ? 11.406 12.984 9.906 1 98.75 92 LEU A C 1
ATOM 752 O O . LEU A 1 92 ? 11.023 13.172 11.062 1 98.75 92 LEU A O 1
ATOM 756 N N . THR A 1 93 ? 11.219 13.867 8.922 1 98.69 93 THR A N 1
ATOM 757 C CA . THR A 1 93 ? 10.383 15.047 9.109 1 98.69 93 THR A CA 1
ATOM 758 C C . THR A 1 93 ? 8.906 14.648 9.203 1 98.69 93 THR A C 1
ATOM 760 O O . THR A 1 93 ? 8.438 13.805 8.438 1 98.69 93 THR A O 1
ATOM 763 N N . LEU A 1 94 ? 8.211 15.125 10.148 1 98.69 94 LEU A N 1
ATOM 764 C CA . LEU A 1 94 ? 6.77 14.977 10.273 1 98.69 94 LEU A CA 1
ATOM 765 C C . LEU A 1 94 ? 6.07 16.328 10.227 1 98.69 94 LEU A C 1
ATOM 767 O O . LEU A 1 94 ? 6.352 17.203 11.047 1 98.69 94 LEU A O 1
ATOM 771 N N . ASN A 1 95 ? 5.188 16.5 9.195 1 98.62 95 ASN A N 1
ATOM 772 C CA . ASN A 1 95 ? 4.383 17.719 9.023 1 98.62 95 ASN A CA 1
ATOM 773 C C . ASN A 1 95 ? 2.914 17.453 9.344 1 98.62 95 ASN A C 1
ATOM 775 O O . ASN A 1 95 ? 2.443 16.312 9.242 1 98.62 95 ASN A O 1
ATOM 779 N N . GLU A 1 96 ? 2.248 18.484 9.734 1 98.44 96 GLU A N 1
ATOM 780 C CA . GLU A 1 96 ? 0.798 18.438 9.898 1 98.44 96 GLU A CA 1
ATOM 781 C C . GLU A 1 96 ? 0.106 19.453 8.992 1 98.44 96 GLU A C 1
ATOM 783 O O . GLU A 1 96 ? 0.565 20.578 8.852 1 98.44 96 GLU A O 1
ATOM 788 N N . LEU A 1 97 ? -0.94 19.078 8.367 1 98.62 97 LEU A N 1
ATOM 789 C CA . LEU A 1 97 ? -1.769 19.938 7.539 1 98.62 97 LEU A CA 1
ATOM 790 C C . LEU A 1 97 ? -3.229 19.875 7.977 1 98.62 97 LEU A C 1
ATOM 792 O O . LEU A 1 97 ? -3.752 18.797 8.258 1 98.62 97 LEU A O 1
ATOM 796 N N . ASP A 1 98 ? -3.898 21.016 8.102 1 98.25 98 ASP A N 1
ATOM 797 C CA . ASP A 1 98 ? -5.348 21.078 8.242 1 98.25 98 ASP A CA 1
ATOM 798 C C . ASP A 1 98 ? -6.043 20.938 6.891 1 98.25 98 ASP A C 1
ATOM 800 O O . ASP A 1 98 ? -5.785 21.734 5.977 1 98.25 98 ASP A O 1
ATOM 804 N N . VAL A 1 99 ? -6.871 19.922 6.766 1 98.56 99 VAL A N 1
ATOM 805 C CA . VAL A 1 99 ? -7.531 19.641 5.496 1 98.56 99 VAL A CA 1
ATOM 806 C C . VAL A 1 99 ? -9.016 19.391 5.73 1 98.56 99 VAL A C 1
ATOM 808 O O . VAL A 1 99 ? -9.469 19.312 6.875 1 98.56 99 VAL A O 1
ATOM 811 N N . LYS A 1 100 ? -9.875 19.344 4.602 1 97.38 100 LYS A N 1
ATOM 812 C CA . LYS A 1 100 ? -11.266 18.891 4.672 1 97.38 100 LYS A CA 1
ATOM 813 C C . LYS A 1 100 ? -11.344 17.438 5.094 1 97.38 100 LYS A C 1
ATOM 815 O O . LYS A 1 100 ? -10.383 16.672 4.914 1 97.38 100 LYS A O 1
ATOM 820 N N . SER A 1 101 ? -12.508 17.094 5.652 1 96.75 101 SER A N 1
ATOM 821 C CA . SER A 1 101 ? -12.727 15.719 6.082 1 96.75 101 SER A CA 1
ATOM 822 C C . SER A 1 101 ? -13.117 14.828 4.902 1 96.75 101 SER A C 1
ATOM 824 O O . SER A 1 101 ? -13.602 15.32 3.881 1 96.75 101 SER A O 1
ATOM 826 N N . THR A 1 102 ? -12.906 13.461 5.137 1 97.94 102 THR A N 1
ATOM 827 C CA . THR A 1 102 ? -13.375 12.523 4.125 1 97.94 102 THR A CA 1
ATOM 828 C C . THR A 1 102 ? -14.875 12.672 3.887 1 97.94 102 THR A C 1
ATOM 830 O O . THR A 1 102 ? -15.359 12.438 2.779 1 97.94 102 THR A O 1
ATOM 833 N N . ASP A 1 103 ? -15.641 13.188 4.777 1 96.44 103 ASP A N 1
ATOM 834 C CA . ASP A 1 103 ? -17.094 13.336 4.711 1 96.44 103 ASP A CA 1
ATOM 835 C C . ASP A 1 103 ? -17.484 14.406 3.695 1 96.44 103 ASP A C 1
ATOM 837 O O . ASP A 1 103 ? -18.641 14.477 3.275 1 96.44 103 ASP A O 1
ATOM 841 N N . ASP A 1 104 ? -16.594 15.273 3.408 1 97.44 104 ASP A N 1
ATOM 842 C CA . ASP A 1 104 ? -16.875 16.375 2.492 1 97.44 104 ASP A CA 1
ATOM 843 C C . ASP A 1 104 ? -16.781 15.914 1.038 1 97.44 104 ASP A C 1
ATOM 845 O O . ASP A 1 104 ? -17 16.703 0.117 1 97.44 104 ASP A O 1
ATOM 849 N N . PHE A 1 105 ? -16.516 14.703 0.817 1 97.69 105 PHE A N 1
ATOM 850 C CA . PHE A 1 105 ? -16.328 14.18 -0.529 1 97.69 105 PHE A CA 1
ATOM 851 C C . PHE A 1 105 ? -17.234 12.984 -0.782 1 97.69 105 PHE A C 1
ATOM 853 O O . PHE A 1 105 ? -17.594 12.258 0.147 1 97.69 105 PHE A O 1
ATOM 860 N N . HIS A 1 106 ? -17.578 12.688 -2.012 1 97.56 106 HIS A N 1
ATOM 861 C CA . HIS A 1 106 ? -18.453 11.602 -2.424 1 97.56 106 HIS A CA 1
ATOM 862 C C . HIS A 1 106 ? -17.781 10.242 -2.227 1 97.56 106 HIS A C 1
ATOM 864 O O . HIS A 1 106 ? -18.453 9.25 -1.922 1 97.56 106 HIS A O 1
ATOM 870 N N . ASP A 1 107 ? -16.406 10.234 -2.439 1 97.69 107 ASP A N 1
ATOM 871 C CA . ASP A 1 107 ? -15.641 9.008 -2.254 1 97.69 107 ASP A CA 1
ATOM 872 C C . ASP A 1 107 ? -14.172 9.312 -1.94 1 97.69 107 ASP A C 1
ATOM 874 O O . ASP A 1 107 ? -13.75 10.469 -2.016 1 97.69 107 ASP A O 1
ATOM 878 N N . LEU A 1 108 ? -13.477 8.312 -1.612 1 97.81 108 LEU A N 1
ATOM 879 C CA . LEU A 1 108 ? -12.094 8.469 -1.169 1 97.81 108 LEU A CA 1
ATOM 880 C C . LEU A 1 108 ? -11.203 8.922 -2.32 1 97.81 108 LEU A C 1
ATOM 882 O O . LEU A 1 108 ? -10.227 9.648 -2.107 1 97.81 108 LEU A O 1
ATOM 886 N N . GLU A 1 109 ? -11.516 8.562 -3.523 1 97.81 109 GLU A N 1
ATOM 887 C CA . GLU A 1 109 ? -10.719 8.977 -4.676 1 97.81 109 GLU A CA 1
ATOM 888 C C . GLU A 1 109 ? -10.703 10.5 -4.812 1 97.81 109 GLU A C 1
ATOM 890 O O . GLU A 1 109 ? -9.648 11.094 -5.062 1 97.81 109 GLU A O 1
ATOM 895 N N . LEU A 1 110 ? -11.867 11.117 -4.66 1 98.31 110 LEU A N 1
ATOM 896 C CA . LEU A 1 110 ? -11.953 12.57 -4.707 1 98.31 110 LEU A CA 1
ATOM 897 C C . LEU A 1 110 ? -11.203 13.195 -3.539 1 98.31 110 LEU A C 1
ATOM 899 O O . LEU A 1 110 ? -10.523 14.211 -3.705 1 98.31 110 LEU A O 1
ATOM 903 N N . TYR A 1 111 ? -11.312 12.586 -2.391 1 98.69 111 TYR A N 1
ATOM 904 C CA . TYR A 1 111 ? -10.555 13.047 -1.23 1 98.69 111 TYR A CA 1
ATOM 905 C C . TYR A 1 111 ? -9.055 12.984 -1.489 1 98.69 111 TYR A C 1
ATOM 907 O O . TYR A 1 111 ? -8.328 13.938 -1.21 1 98.69 111 TYR A O 1
ATOM 915 N N . PHE A 1 112 ? -8.555 11.922 -2.064 1 98.75 112 PHE A N 1
ATOM 916 C CA . PHE A 1 112 ? -7.129 11.758 -2.328 1 98.75 112 PHE A CA 1
ATOM 917 C C . PHE A 1 112 ? -6.652 12.75 -3.379 1 98.75 112 PHE A C 1
ATOM 919 O O . PHE A 1 112 ? -5.547 13.289 -3.281 1 98.75 112 PHE A O 1
ATOM 926 N N . ASN A 1 113 ? -7.43 13.023 -4.422 1 98.12 113 ASN A N 1
ATOM 927 C CA . ASN A 1 113 ? -7.09 14.055 -5.398 1 98.12 113 ASN A CA 1
ATOM 928 C C . ASN A 1 113 ? -6.934 15.422 -4.742 1 98.12 113 ASN A C 1
ATOM 930 O O . ASN A 1 113 ? -6.012 16.172 -5.066 1 98.12 113 ASN A O 1
ATOM 934 N N . TYR A 1 114 ? -7.875 15.766 -3.863 1 98.69 114 TYR A N 1
ATOM 935 C CA . TYR A 1 114 ? -7.789 17 -3.094 1 98.69 114 TYR A CA 1
ATOM 936 C C . TYR A 1 114 ? -6.5 17.047 -2.283 1 98.69 114 TYR A C 1
ATOM 938 O O . TYR A 1 114 ? -5.793 18.062 -2.297 1 98.69 114 TYR A O 1
ATOM 946 N N . LEU A 1 115 ? -6.121 15.906 -1.61 1 98.69 115 LEU A N 1
ATOM 947 C CA . LEU A 1 115 ? -4.918 15.875 -0.787 1 98.69 115 LEU A CA 1
ATOM 948 C C . LEU A 1 115 ? -3.67 16.062 -1.642 1 98.69 115 LEU A C 1
ATOM 950 O O . LEU A 1 115 ? -2.709 16.703 -1.21 1 98.69 115 LEU A O 1
ATOM 954 N N . ILE A 1 116 ? -3.635 15.414 -2.791 1 98.19 116 ILE A N 1
ATOM 955 C CA . ILE A 1 116 ? -2.5 15.578 -3.691 1 98.19 116 ILE A CA 1
ATOM 956 C C . ILE A 1 116 ? -2.326 17.047 -4.043 1 98.19 116 ILE A C 1
ATOM 958 O O . ILE A 1 116 ? -1.201 17.547 -4.129 1 98.19 116 ILE A O 1
ATOM 962 N N . GLY A 1 117 ? -3.418 17.781 -4.188 1 96.75 117 GLY A N 1
ATOM 963 C CA . GLY A 1 117 ? -3.375 19.203 -4.488 1 96.75 117 GLY A CA 1
ATOM 964 C C . GLY A 1 117 ? -2.812 20.031 -3.354 1 96.75 117 GLY A C 1
ATOM 965 O O . GLY A 1 117 ? -2.244 21.109 -3.586 1 96.75 117 GLY A O 1
ATOM 966 N N . VAL A 1 118 ? -2.988 19.531 -2.086 1 96.38 118 VAL A N 1
ATOM 967 C CA . VAL A 1 118 ? -2.551 20.297 -0.918 1 96.38 118 VAL A CA 1
ATOM 968 C C . 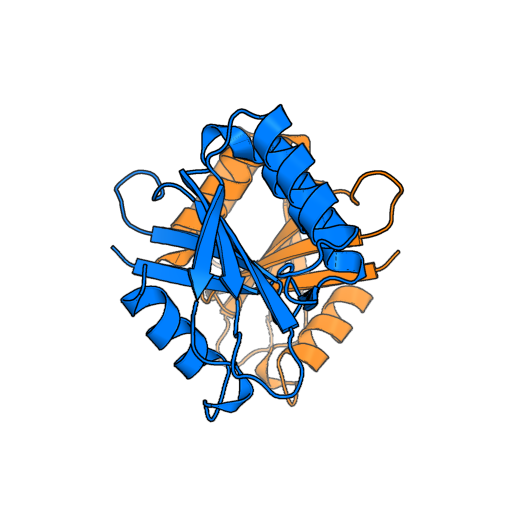VAL A 1 118 ? -1.073 20.016 -0.647 1 96.38 118 VAL A C 1
ATOM 970 O O . VAL A 1 118 ? -0.402 20.797 0.027 1 96.38 118 VAL A O 1
ATOM 973 N N . LEU A 1 119 ? -0.648 18.891 -1.103 1 94.88 119 LEU A N 1
ATOM 974 C CA . LEU A 1 119 ? 0.749 18.516 -0.909 1 94.88 119 LEU A CA 1
ATOM 975 C C . LEU A 1 119 ? 1.654 19.266 -1.871 1 94.88 119 LEU A C 1
ATOM 977 O O . LEU A 1 119 ? 2.76 19.672 -1.503 1 94.88 119 LEU A O 1
ATOM 981 N N . MET B 1 1 ? -4.031 -13.11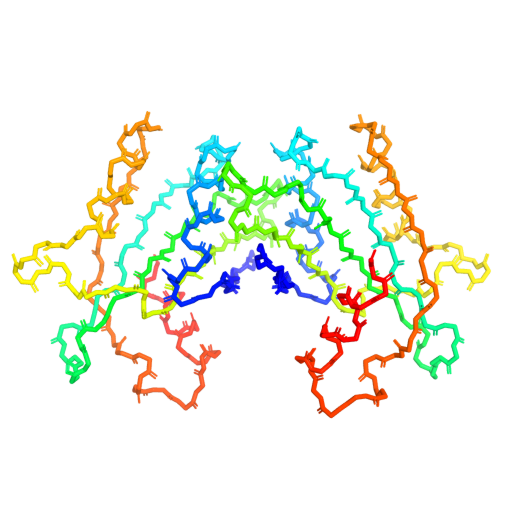7 13.828 1 92.94 1 MET B N 1
ATOM 982 C CA . MET B 1 1 ? -3.254 -12.383 12.836 1 92.94 1 MET B CA 1
ATOM 983 C C . MET B 1 1 ? -4.133 -11.938 11.672 1 92.94 1 MET B C 1
ATOM 985 O O . MET B 1 1 ? -4.902 -12.734 11.133 1 92.94 1 MET B O 1
ATOM 989 N N . LYS B 1 2 ? -4.109 -10.648 11.367 1 96.25 2 LYS B N 1
ATOM 990 C CA . LYS B 1 2 ? -4.898 -10.109 10.258 1 96.25 2 LYS B CA 1
ATOM 991 C C . LYS B 1 2 ? -4.078 -10.055 8.977 1 96.25 2 LYS B C 1
ATOM 993 O O . LYS B 1 2 ? -2.91 -9.664 8.992 1 96.25 2 LYS B O 1
ATOM 998 N N . GLN B 1 3 ? -4.617 -10.508 7.898 1 97.31 3 GLN B N 1
ATOM 999 C CA . GLN B 1 3 ? -4.035 -10.391 6.562 1 97.31 3 GLN B CA 1
ATOM 1000 C C . GLN B 1 3 ? -4.852 -9.445 5.688 1 97.31 3 GLN B C 1
ATOM 1002 O O . GLN B 1 3 ? -6.082 -9.461 5.723 1 97.31 3 GLN B O 1
ATOM 1007 N N . SER B 1 4 ? -4.188 -8.57 5.031 1 97.62 4 SER B N 1
ATOM 1008 C CA . SER B 1 4 ? -4.891 -7.641 4.152 1 97.62 4 SER B CA 1
ATOM 1009 C C . SER B 1 4 ? -4.109 -7.398 2.865 1 97.62 4 SER B C 1
ATOM 1011 O O . SER B 1 4 ? -2.895 -7.191 2.902 1 97.62 4 SER B O 1
ATOM 1013 N N . PHE B 1 5 ? -4.848 -7.48 1.71 1 98.75 5 PHE B N 1
ATOM 1014 C CA . PHE B 1 5 ? -4.266 -7.016 0.455 1 98.75 5 PHE B CA 1
ATOM 1015 C C . PHE B 1 5 ? -4.266 -5.492 0.39 1 98.75 5 PHE B C 1
ATOM 1017 O O . PHE B 1 5 ? -5.25 -4.848 0.757 1 98.75 5 PHE B O 1
ATOM 1024 N N . ILE B 1 6 ? -3.143 -4.93 0.053 1 98.81 6 ILE B N 1
ATOM 1025 C CA . ILE B 1 6 ? -2.957 -3.504 -0.198 1 98.81 6 ILE B CA 1
ATOM 1026 C C . ILE B 1 6 ? -2.727 -3.268 -1.689 1 98.81 6 ILE B C 1
ATOM 1028 O O . ILE B 1 6 ? -1.715 -3.705 -2.244 1 98.81 6 ILE B O 1
ATOM 1032 N N . VAL B 1 7 ? -3.674 -2.559 -2.381 1 98.81 7 VAL B N 1
ATOM 1033 C CA . VAL B 1 7 ? -3.631 -2.426 -3.832 1 98.81 7 VAL B CA 1
ATOM 1034 C C . VAL B 1 7 ? -2.693 -1.285 -4.219 1 98.81 7 VAL B C 1
ATOM 1036 O O . VAL B 1 7 ? -2.893 -0.141 -3.805 1 98.81 7 VAL B O 1
ATOM 1039 N N . LEU B 1 8 ? -1.638 -1.642 -5.02 1 98.75 8 LEU B N 1
ATOM 1040 C CA . LEU B 1 8 ? -0.746 -0.633 -5.582 1 98.75 8 LEU B CA 1
ATOM 1041 C C . LEU B 1 8 ? -1.348 -0.014 -6.84 1 98.75 8 LEU B C 1
ATOM 1043 O O . LEU B 1 8 ? -1.171 1.18 -7.094 1 98.75 8 LEU B O 1
ATOM 1047 N N . GLY B 1 9 ? -2.01 -0.829 -7.598 1 98.06 9 GLY B N 1
ATOM 1048 C CA . GLY B 1 9 ? -2.596 -0.399 -8.859 1 98.06 9 GLY B CA 1
ATOM 1049 C C . GLY B 1 9 ? -2.76 -1.53 -9.852 1 98.06 9 GLY B C 1
ATOM 1050 O O . GLY B 1 9 ? -2.98 -2.68 -9.469 1 98.06 9 GLY B O 1
ATOM 1051 N N . GLU B 1 10 ? -2.742 -1.144 -11.18 1 97.94 10 GLU B N 1
ATOM 1052 C CA . GLU B 1 10 ? -3.049 -2.127 -12.211 1 97.94 10 GLU B CA 1
ATOM 1053 C C . GLU B 1 10 ? -1.839 -2.389 -13.102 1 97.94 10 GLU B C 1
ATOM 1055 O O . GLU B 1 10 ? -1.985 -2.842 -14.242 1 97.94 10 GLU B O 1
ATOM 1060 N N . GLY B 1 11 ? -0.668 -2.021 -12.656 1 97.12 11 GLY B N 1
ATOM 1061 C CA . GLY B 1 11 ? 0.551 -2.451 -13.32 1 97.12 11 GLY B CA 1
ATOM 1062 C C . GLY B 1 11 ? 1.107 -1.413 -14.273 1 97.12 11 GLY B C 1
ATOM 1063 O O . GLY B 1 11 ? 2.07 -1.679 -15 1 97.12 11 GLY B O 1
ATOM 1064 N N . LEU B 1 12 ? 0.594 -0.178 -14.328 1 95.44 12 LEU B N 1
ATOM 1065 C CA . LEU B 1 12 ? 1.175 0.884 -15.141 1 95.44 12 LEU B CA 1
ATOM 1066 C C . LEU B 1 12 ? 2.314 1.576 -14.406 1 95.44 12 LEU B C 1
ATOM 1068 O O . LEU B 1 12 ? 3.363 0.974 -14.164 1 95.44 12 LEU B O 1
ATOM 1072 N N . THR B 1 13 ? 2.162 2.701 -13.891 1 95.12 13 THR B N 1
ATOM 1073 C CA . THR B 1 13 ? 3.244 3.398 -13.203 1 95.12 13 THR B CA 1
ATOM 1074 C C . THR B 1 13 ? 3.496 2.783 -11.828 1 95.12 13 THR B C 1
ATOM 1076 O O . THR B 1 13 ? 4.578 2.945 -11.266 1 95.12 13 THR B O 1
ATOM 1079 N N . ASP B 1 14 ? 2.518 1.975 -11.312 1 97 14 ASP B N 1
ATOM 1080 C CA . ASP B 1 14 ? 2.674 1.357 -10 1 97 14 ASP B CA 1
ATOM 1081 C C . ASP B 1 14 ? 3.617 0.159 -10.062 1 97 14 ASP B C 1
ATOM 1083 O O . ASP B 1 14 ? 4.051 -0.354 -9.031 1 97 14 ASP B O 1
ATOM 1087 N N . LEU B 1 15 ? 3.996 -0.293 -11.281 1 98.06 15 LEU B N 1
ATOM 1088 C CA . LEU B 1 15 ? 5.047 -1.297 -11.422 1 98.06 15 LEU B CA 1
ATOM 1089 C C . LEU B 1 15 ? 6.355 -0.804 -10.812 1 98.06 15 LEU B C 1
ATOM 1091 O O . LEU B 1 15 ? 7.109 -1.589 -10.234 1 98.06 15 LEU B O 1
ATOM 1095 N N . PHE B 1 16 ? 6.664 0.505 -10.906 1 97.31 16 PHE B N 1
ATOM 1096 C CA . PHE B 1 16 ? 7.891 1.072 -10.359 1 97.31 16 PHE B CA 1
ATOM 1097 C C . PHE B 1 16 ? 7.871 1.027 -8.836 1 97.31 16 PHE B C 1
ATOM 1099 O O . PHE B 1 16 ? 8.914 0.866 -8.203 1 97.31 16 PHE B O 1
ATOM 1106 N N . GLU B 1 17 ? 6.684 1.22 -8.25 1 98.56 17 GLU B N 1
ATOM 1107 C CA . GLU B 1 17 ? 6.586 1.064 -6.805 1 98.56 17 GLU B CA 1
ATOM 1108 C C . GLU B 1 17 ? 6.773 -0.392 -6.391 1 98.56 17 GLU B C 1
ATOM 1110 O O . GLU B 1 17 ? 7.418 -0.676 -5.379 1 98.56 17 GLU B O 1
ATOM 1115 N N . PHE B 1 18 ? 6.145 -1.292 -7.203 1 98.81 18 PHE B N 1
ATOM 1116 C CA . PHE B 1 18 ? 6.32 -2.719 -6.957 1 98.81 18 PHE B CA 1
ATOM 1117 C C . PHE B 1 18 ? 7.801 -3.084 -6.922 1 98.81 18 PHE B C 1
ATOM 1119 O O . PHE B 1 18 ? 8.266 -3.713 -5.969 1 98.81 18 PHE B O 1
ATOM 1126 N N . LYS B 1 19 ? 8.578 -2.658 -7.883 1 98.69 19 LYS B N 1
ATOM 1127 C CA . LYS B 1 19 ? 10.023 -2.879 -7.934 1 98.69 19 LYS B CA 1
ATOM 1128 C C . LYS B 1 19 ? 10.711 -2.273 -6.715 1 98.69 19 LYS B C 1
ATOM 1130 O O . LYS B 1 19 ? 11.562 -2.918 -6.094 1 98.69 19 LYS B O 1
ATOM 1135 N N . THR B 1 20 ? 10.414 -1.055 -6.383 1 98.56 20 THR B N 1
ATOM 1136 C CA . THR B 1 20 ? 11.07 -0.318 -5.312 1 98.56 20 THR B CA 1
ATOM 1137 C C . THR B 1 20 ? 10.812 -0.979 -3.961 1 98.56 20 THR B C 1
ATOM 1139 O O . THR B 1 20 ? 11.695 -1.023 -3.104 1 98.56 20 THR B O 1
ATOM 1142 N N . LEU B 1 21 ? 9.539 -1.549 -3.732 1 98.75 21 LEU B N 1
ATOM 1143 C CA . LEU B 1 21 ? 9.242 -2.324 -2.529 1 98.75 21 LEU B CA 1
ATOM 1144 C C . LEU B 1 21 ? 10.156 -3.541 -2.432 1 98.75 21 LEU B C 1
ATOM 1146 O O . LEU B 1 21 ? 10.641 -3.871 -1.349 1 98.75 21 LEU B O 1
ATOM 1150 N N . ILE B 1 22 ? 10.352 -4.266 -3.59 1 98.75 22 ILE B N 1
ATOM 1151 C CA . ILE B 1 22 ? 11.242 -5.418 -3.586 1 98.75 22 ILE B CA 1
ATOM 1152 C C . ILE B 1 22 ? 12.648 -4.973 -3.186 1 98.75 22 ILE B C 1
ATOM 1154 O O . ILE B 1 22 ? 13.297 -5.613 -2.352 1 98.75 22 ILE B O 1
ATOM 1158 N N . GLU B 1 23 ? 13.117 -3.867 -3.707 1 98.25 23 GLU B N 1
ATOM 1159 C CA . GLU B 1 23 ? 14.469 -3.375 -3.457 1 98.25 23 GLU B CA 1
ATOM 1160 C C . GLU B 1 23 ? 14.672 -3.039 -1.981 1 98.25 23 GLU B C 1
ATOM 1162 O O . GLU B 1 23 ? 15.664 -3.438 -1.378 1 98.25 23 GLU B O 1
ATOM 1167 N N . TYR B 1 24 ? 13.797 -2.348 -1.364 1 98.06 24 TYR B N 1
ATOM 1168 C CA . TYR B 1 24 ? 13.977 -1.842 -0.008 1 98.06 24 TYR B CA 1
ATOM 1169 C C . TYR B 1 24 ? 13.562 -2.885 1.022 1 98.06 24 TYR B C 1
ATOM 1171 O O . TYR B 1 24 ? 14.117 -2.934 2.123 1 98.06 24 TYR B O 1
ATOM 1179 N N . ASP B 1 25 ? 12.555 -3.775 0.642 1 98.44 25 ASP B N 1
ATOM 1180 C CA . ASP B 1 25 ? 11.922 -4.613 1.654 1 98.44 25 ASP B CA 1
ATOM 1181 C C . ASP B 1 25 ? 12.258 -6.09 1.436 1 98.44 25 ASP B C 1
ATOM 1183 O O . ASP B 1 25 ? 11.633 -6.965 2.037 1 98.44 25 ASP B O 1
ATOM 1187 N N . HIS B 1 26 ? 13.266 -6.445 0.596 1 98.56 26 HIS B N 1
ATOM 1188 C CA . HIS B 1 26 ? 13.523 -7.836 0.24 1 98.56 26 HIS B CA 1
ATOM 1189 C C . HIS B 1 26 ? 13.805 -8.68 1.48 1 98.56 26 HIS B C 1
ATOM 1191 O O . HIS B 1 26 ? 13.477 -9.867 1.516 1 98.56 26 HIS B O 1
ATOM 1197 N N . LYS B 1 27 ? 14.227 -8.086 2.59 1 98.06 27 LYS B N 1
ATOM 1198 C CA . LYS B 1 27 ? 14.523 -8.852 3.799 1 98.06 27 LYS B CA 1
ATOM 1199 C C . LYS B 1 27 ? 13.242 -9.227 4.539 1 98.06 27 LYS B C 1
ATOM 1201 O O . LYS B 1 27 ? 13.234 -10.18 5.328 1 98.06 27 LYS B O 1
ATOM 1206 N N . ARG B 1 28 ? 12.203 -8.438 4.316 1 97.81 28 ARG B N 1
ATOM 1207 C CA . ARG B 1 28 ? 10.953 -8.727 5.016 1 97.81 28 ARG B CA 1
ATOM 1208 C C . ARG B 1 28 ? 9.969 -9.445 4.102 1 97.81 28 ARG B C 1
ATOM 1210 O O . ARG B 1 28 ? 8.883 -9.836 4.535 1 97.81 28 ARG B O 1
ATOM 1217 N N . ILE B 1 29 ? 10.32 -9.641 2.869 1 98.81 29 ILE B N 1
ATOM 1218 C CA . ILE B 1 29 ? 9.422 -10.305 1.929 1 98.81 29 ILE B CA 1
ATOM 1219 C C . ILE B 1 29 ? 9.477 -11.812 2.129 1 98.81 29 ILE B C 1
ATOM 1221 O O . ILE B 1 29 ? 10.562 -12.398 2.166 1 98.81 29 ILE B O 1
ATOM 1225 N N . ASN B 1 30 ? 8.289 -12.414 2.398 1 98.75 30 ASN B N 1
ATOM 1226 C CA . ASN B 1 30 ? 8.188 -13.867 2.451 1 98.75 30 ASN B CA 1
ATOM 1227 C C . ASN B 1 30 ? 8.32 -14.484 1.062 1 98.75 30 ASN B C 1
ATOM 1229 O O . ASN B 1 30 ? 9.156 -15.367 0.849 1 98.75 30 ASN B O 1
ATOM 1233 N N . ARG B 1 31 ? 7.539 -14.055 0.098 1 98.81 31 ARG B N 1
ATOM 1234 C CA . ARG B 1 31 ? 7.562 -14.531 -1.281 1 98.81 31 ARG B CA 1
ATOM 1235 C C . ARG B 1 31 ? 6.793 -13.586 -2.199 1 98.81 31 ARG B C 1
ATOM 1237 O O . ARG B 1 31 ? 6.066 -12.711 -1.728 1 98.81 31 ARG B O 1
ATOM 1244 N N . ILE B 1 32 ? 6.996 -13.703 -3.471 1 98.94 32 ILE B N 1
ATOM 1245 C CA . ILE B 1 32 ? 6.184 -13.086 -4.512 1 98.94 32 ILE B CA 1
ATOM 1246 C C . ILE B 1 32 ? 5.25 -14.125 -5.129 1 98.94 32 ILE B C 1
ATOM 1248 O O . ILE B 1 32 ? 5.641 -15.281 -5.32 1 98.94 32 ILE B O 1
ATOM 1252 N N . VAL B 1 33 ? 4.008 -13.75 -5.441 1 98.94 33 VAL B N 1
ATOM 1253 C CA . VAL B 1 33 ? 3.041 -14.688 -6.008 1 98.94 33 VAL B CA 1
ATOM 1254 C C . VAL B 1 33 ? 2.395 -14.07 -7.25 1 98.94 33 VAL B C 1
ATOM 1256 O O . VAL B 1 33 ? 1.946 -12.922 -7.219 1 98.94 33 VAL B O 1
ATOM 1259 N N . PHE B 1 34 ? 2.387 -14.805 -8.281 1 98.88 34 PHE B N 1
ATOM 1260 C CA . PHE B 1 34 ? 1.518 -14.523 -9.414 1 98.88 34 PHE B CA 1
ATOM 1261 C C . PHE B 1 34 ? 0.179 -15.234 -9.266 1 98.88 34 PHE B C 1
ATOM 1263 O O . PHE B 1 34 ? 0.136 -16.453 -9.031 1 98.88 34 PHE B O 1
ATOM 1270 N N . PHE B 1 35 ? -0.906 -14.5 -9.352 1 98.81 35 PHE B N 1
ATOM 1271 C CA . PHE B 1 35 ? -2.252 -15.055 -9.43 1 98.81 35 PHE B CA 1
ATOM 1272 C C . PHE B 1 35 ? -2.754 -15.062 -10.875 1 98.81 35 PHE B C 1
ATOM 1274 O O . PHE B 1 35 ? -3.141 -14.016 -11.398 1 98.81 35 PHE B O 1
ATOM 1281 N N . ASN B 1 36 ? -2.76 -16.188 -11.422 1 98.56 36 ASN B N 1
ATOM 1282 C CA . ASN B 1 36 ? -3.184 -16.344 -12.812 1 98.56 36 ASN B CA 1
ATOM 1283 C C . ASN B 1 36 ? -4.629 -16.828 -12.906 1 98.56 36 ASN B C 1
ATOM 1285 O O . ASN B 1 36 ? -5.078 -17.609 -12.062 1 98.56 36 ASN B O 1
ATOM 1289 N N . SER B 1 37 ? -5.312 -16.25 -13.852 1 97 37 SER B N 1
ATOM 1290 C CA . SER B 1 37 ? -6.672 -16.719 -14.117 1 97 37 SER B CA 1
ATOM 1291 C C . SER B 1 37 ? -6.789 -17.328 -15.508 1 97 37 SER B C 1
ATOM 1293 O O . SER B 1 37 ? -7.34 -16.719 -16.422 1 97 37 SER B O 1
ATOM 1295 N N . PRO B 1 38 ? -6.48 -18.609 -15.555 1 94.31 38 PRO B N 1
ATOM 1296 C CA . PRO B 1 38 ? -6.414 -19.203 -16.891 1 94.31 38 PRO B CA 1
ATOM 1297 C C . PRO B 1 38 ? -7.781 -19.312 -17.562 1 94.31 38 PRO B C 1
ATOM 1299 O O . PRO B 1 38 ? -7.871 -19.344 -18.781 1 94.31 38 PRO B O 1
ATOM 1302 N N . ASP B 1 39 ? -8.773 -19.188 -16.875 1 91.5 39 ASP B N 1
ATOM 1303 C CA . ASP B 1 39 ? -10.102 -19.375 -17.453 1 91.5 39 ASP B CA 1
ATOM 1304 C C . ASP B 1 39 ? -10.789 -18.031 -17.688 1 91.5 39 ASP B C 1
ATOM 1306 O O . ASP B 1 39 ? -11.961 -17.984 -18.062 1 91.5 39 ASP B O 1
ATOM 1310 N N . SER B 1 40 ? -10.047 -17 -17.312 1 93.19 40 SER B N 1
ATOM 1311 C CA . SER B 1 40 ? -10.664 -15.688 -17.516 1 93.19 40 SER B CA 1
ATOM 1312 C C . SER B 1 40 ? -10.625 -15.266 -18.969 1 93.19 40 SER B C 1
ATOM 1314 O O . SER B 1 40 ? -9.711 -15.648 -19.719 1 93.19 40 SER B O 1
ATOM 1316 N N . LYS B 1 41 ? -11.711 -14.516 -19.484 1 92.06 41 LYS B N 1
ATOM 1317 C CA . LYS B 1 41 ? -11.773 -14.023 -20.859 1 92.06 41 LYS B CA 1
ATOM 1318 C C . LYS B 1 41 ? -10.664 -13.008 -21.125 1 92.06 41 LYS B C 1
ATOM 1320 O O . LYS B 1 41 ? -10.023 -13.039 -22.172 1 92.06 41 LYS B O 1
ATOM 1325 N N . LYS B 1 42 ? -10.242 -12.227 -20.109 1 92.88 42 LYS B N 1
ATOM 1326 C CA . LYS B 1 42 ? -9.266 -11.156 -20.281 1 92.88 42 LYS B CA 1
ATOM 1327 C C . LYS B 1 42 ? -7.84 -11.695 -20.172 1 92.88 42 LYS B C 1
ATOM 1329 O O . LYS B 1 42 ? -6.895 -11.062 -20.641 1 92.88 42 LYS B O 1
ATOM 1334 N N . GLY B 1 43 ? -7.734 -12.812 -19.594 1 94.44 43 GLY B N 1
ATOM 1335 C CA . GLY B 1 43 ? -6.441 -13.461 -19.469 1 94.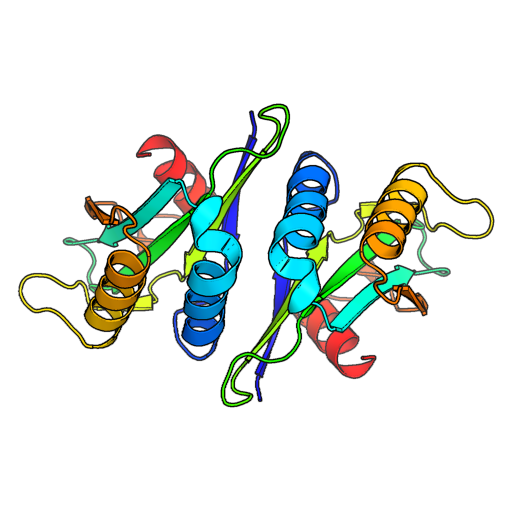44 43 GLY B CA 1
ATOM 1336 C C . GLY B 1 43 ? -5.418 -12.625 -18.719 1 94.44 43 GLY B C 1
ATOM 1337 O O . GLY B 1 43 ? -4.258 -12.555 -19.125 1 94.44 43 GLY B O 1
ATOM 1338 N N . LEU B 1 44 ? -5.738 -11.938 -17.766 1 97.44 44 LEU B N 1
ATOM 1339 C CA . LEU B 1 44 ? -4.84 -11.07 -17.016 1 97.44 44 LEU B CA 1
ATOM 1340 C C . LEU B 1 44 ? -4.418 -11.727 -15.703 1 97.44 44 LEU B C 1
ATOM 1342 O O . LEU B 1 44 ? -5.145 -12.57 -15.172 1 97.44 44 LEU B O 1
ATOM 1346 N N . SER B 1 45 ? -3.295 -11.398 -15.242 1 98.5 45 SER B N 1
ATOM 1347 C CA . SER B 1 45 ? -2.738 -11.883 -13.992 1 98.5 45 SER B CA 1
ATOM 1348 C C . SER B 1 45 ? -2.42 -10.734 -13.039 1 98.5 45 SER B C 1
ATOM 1350 O O . SER B 1 45 ? -2.207 -9.602 -13.477 1 98.5 45 SER B O 1
ATOM 1352 N N . SER B 1 46 ? -2.502 -11.078 -11.781 1 98.75 46 SER B N 1
ATOM 1353 C CA . SER B 1 46 ? -2.088 -10.164 -10.719 1 98.75 46 SER B CA 1
ATOM 1354 C C . SER B 1 46 ? -0.772 -10.609 -10.094 1 98.75 46 SER B C 1
ATOM 1356 O O . SER B 1 46 ? -0.408 -11.789 -10.172 1 98.75 46 SER B O 1
ATOM 1358 N N . ALA B 1 47 ? -0.025 -9.75 -9.594 1 98.94 47 ALA B N 1
ATOM 1359 C CA . ALA B 1 47 ? 1.206 -10.031 -8.859 1 98.94 47 ALA B CA 1
ATOM 1360 C C . ALA B 1 47 ? 1.159 -9.422 -7.457 1 98.94 47 ALA B C 1
ATOM 1362 O O . ALA B 1 47 ? 0.764 -8.266 -7.289 1 98.94 47 ALA B O 1
ATOM 1363 N N . ALA B 1 48 ? 1.571 -10.227 -6.504 1 98.94 48 ALA B N 1
ATOM 1364 C CA . ALA B 1 48 ? 1.547 -9.742 -5.125 1 98.94 48 ALA B CA 1
ATOM 1365 C C . ALA B 1 48 ? 2.873 -10.016 -4.422 1 98.94 48 ALA B C 1
ATOM 1367 O O . ALA B 1 48 ? 3.518 -11.039 -4.68 1 98.94 48 ALA B O 1
ATOM 1368 N N . ILE B 1 49 ? 3.326 -9.102 -3.631 1 98.94 49 ILE B N 1
ATOM 1369 C CA . ILE B 1 49 ? 4.379 -9.289 -2.641 1 98.94 49 ILE B CA 1
ATOM 1370 C C . ILE B 1 49 ? 3.764 -9.664 -1.294 1 98.94 49 ILE B C 1
ATOM 1372 O O . ILE B 1 49 ? 3.041 -8.859 -0.694 1 98.94 49 ILE B O 1
ATOM 1376 N N . ILE B 1 50 ? 4.008 -10.922 -0.87 1 98.88 50 ILE B N 1
ATOM 1377 C CA . ILE B 1 50 ? 3.564 -11.367 0.447 1 98.88 50 ILE B CA 1
ATOM 1378 C C . ILE B 1 50 ? 4.645 -11.062 1.483 1 98.88 50 ILE B C 1
ATOM 1380 O O . ILE B 1 50 ? 5.734 -11.633 1.443 1 98.88 50 ILE B O 1
ATOM 1384 N N . MET B 1 51 ? 4.34 -10.164 2.395 1 98.81 51 MET B N 1
ATOM 1385 C CA . MET B 1 51 ? 5.305 -9.82 3.436 1 98.81 51 MET B CA 1
ATOM 1386 C C . MET B 1 51 ? 5.266 -10.836 4.574 1 98.81 51 MET B C 1
ATOM 1388 O O . MET B 1 51 ? 4.227 -11.453 4.824 1 98.81 51 MET B O 1
ATOM 1392 N N . ASN B 1 52 ? 6.449 -11.062 5.25 1 98.62 52 ASN B N 1
ATOM 1393 C CA . ASN B 1 52 ? 6.375 -11.672 6.574 1 98.62 52 ASN B CA 1
ATOM 1394 C C . ASN B 1 52 ? 5.559 -10.82 7.543 1 98.62 52 ASN B C 1
ATOM 1396 O O . ASN B 1 52 ? 5.523 -9.594 7.418 1 98.62 52 ASN B O 1
ATOM 1400 N N . PRO B 1 53 ? 4.793 -11.508 8.445 1 98.19 53 PRO B N 1
ATOM 1401 C CA . PRO B 1 53 ? 4.02 -10.742 9.422 1 98.19 53 PRO B CA 1
ATOM 1402 C C . PRO B 1 53 ? 4.875 -9.742 10.203 1 98.19 53 PRO B C 1
ATOM 1404 O O . PRO B 1 53 ? 6.078 -9.945 10.359 1 98.19 53 PRO B O 1
ATOM 1407 N N . THR B 1 54 ? 4.266 -8.602 10.555 1 97.94 54 THR B N 1
ATOM 1408 C CA . THR B 1 54 ? 4.93 -7.602 11.383 1 97.94 54 THR B CA 1
ATOM 1409 C C . THR B 1 54 ? 5.359 -8.203 12.711 1 97.94 54 THR B C 1
ATOM 1411 O O . THR B 1 54 ? 4.957 -9.32 13.055 1 97.94 54 THR B O 1
ATOM 1414 N N . GLU B 1 55 ? 6.207 -7.473 13.414 1 95.44 55 GLU B N 1
ATOM 1415 C CA . GLU B 1 55 ? 6.602 -7.891 14.758 1 95.44 55 GLU B CA 1
ATOM 1416 C C . GLU B 1 55 ? 5.379 -8.164 15.633 1 95.44 55 GLU B C 1
ATOM 1418 O O . GLU B 1 55 ? 4.41 -7.406 15.602 1 95.44 55 GLU B O 1
ATOM 1423 N N . GLY B 1 56 ? 5.328 -9.32 16.359 1 95.5 56 GLY B N 1
ATOM 1424 C CA . GLY B 1 56 ? 4.211 -9.719 17.188 1 95.5 56 GLY B CA 1
ATOM 1425 C C . GLY B 1 56 ? 3.146 -10.5 16.438 1 95.5 56 GLY B C 1
ATOM 1426 O O . GLY B 1 56 ? 2.191 -10.992 17.047 1 95.5 56 GLY B O 1
ATOM 1427 N N . ASN B 1 57 ? 3.338 -10.656 15.109 1 96.81 57 ASN B N 1
ATOM 1428 C CA . ASN B 1 57 ? 2.441 -11.414 14.242 1 96.81 57 ASN B CA 1
ATOM 1429 C C . ASN B 1 57 ? 1.023 -10.852 14.266 1 96.81 57 ASN B C 1
ATOM 1431 O O . ASN B 1 57 ? 0.051 -11.602 14.312 1 96.81 57 ASN B O 1
ATOM 1435 N N . TYR B 1 58 ? 0.864 -9.461 14.227 1 95.44 58 TYR B N 1
ATOM 1436 C CA . TYR B 1 58 ? -0.437 -8.812 14.328 1 95.44 58 TYR B CA 1
ATOM 1437 C C . TYR B 1 58 ? -1.042 -8.594 12.945 1 95.44 58 TYR B C 1
ATOM 1439 O O . TYR B 1 58 ? -2.266 -8.57 12.789 1 95.44 58 TYR B O 1
ATOM 1447 N N . PHE B 1 59 ? -0.112 -8.422 12 1 97.75 59 PHE B N 1
ATOM 1448 C CA . PHE B 1 59 ? -0.56 -7.992 10.68 1 97.75 59 PHE B CA 1
ATOM 1449 C C . PHE B 1 59 ? 0.362 -8.531 9.594 1 97.75 59 PHE B C 1
ATOM 1451 O O . PHE B 1 59 ? 1.585 -8.531 9.75 1 97.75 59 PHE B O 1
ATOM 1458 N N . GLN B 1 60 ? -0.147 -9.016 8.523 1 98.44 60 GLN B N 1
ATOM 1459 C CA . GLN B 1 60 ? 0.603 -9.414 7.34 1 98.44 60 GLN B CA 1
ATOM 1460 C C . GLN B 1 60 ? 0.088 -8.695 6.098 1 98.44 60 GLN B C 1
ATOM 1462 O O . GLN B 1 60 ? -1.038 -8.938 5.656 1 98.44 60 GLN B O 1
ATOM 1467 N N . ALA B 1 61 ? 0.913 -7.781 5.605 1 98.69 61 ALA B N 1
ATOM 1468 C CA . ALA B 1 61 ? 0.578 -7.027 4.398 1 98.69 61 ALA B CA 1
ATOM 1469 C C . ALA B 1 61 ? 0.869 -7.848 3.145 1 98.69 61 ALA B C 1
ATOM 1471 O O . ALA B 1 61 ? 1.881 -8.547 3.074 1 98.69 61 ALA B O 1
ATOM 1472 N N . MET B 1 62 ? 0.02 -7.766 2.164 1 98.88 62 MET B N 1
ATOM 1473 C CA . MET B 1 62 ? 0.226 -8.312 0.826 1 98.88 62 MET B CA 1
ATOM 1474 C C . MET B 1 62 ? -0.025 -7.25 -0.239 1 98.88 62 MET B C 1
ATOM 1476 O O . MET B 1 62 ? -1.174 -6.902 -0.515 1 98.88 62 MET B O 1
ATOM 1480 N N . TYR B 1 63 ? 1.05 -6.691 -0.797 1 98.94 63 TYR B N 1
ATOM 1481 C CA . TYR B 1 63 ? 0.94 -5.641 -1.804 1 98.94 63 TYR B CA 1
ATOM 1482 C C . TYR B 1 63 ? 0.672 -6.234 -3.182 1 98.94 63 TYR B C 1
ATOM 1484 O O . TYR B 1 63 ? 1.42 -7.094 -3.652 1 98.94 63 TYR B O 1
ATOM 1492 N N . ILE B 1 64 ? -0.362 -5.668 -3.854 1 98.94 64 ILE B N 1
ATOM 1493 C CA . ILE B 1 64 ? -0.785 -6.379 -5.055 1 98.94 64 ILE B CA 1
ATOM 1494 C C . ILE B 1 64 ? -1.023 -5.383 -6.188 1 98.94 64 ILE B C 1
ATOM 1496 O O . ILE B 1 64 ? -1.533 -4.285 -5.961 1 98.94 64 ILE B O 1
ATOM 1500 N N . MET B 1 65 ? -0.604 -5.691 -7.324 1 98.88 65 MET B N 1
ATOM 1501 C CA . MET B 1 65 ? -1.098 -5.129 -8.578 1 98.88 65 MET B CA 1
ATOM 1502 C C . MET B 1 65 ? -2.145 -6.039 -9.211 1 98.88 65 MET B C 1
ATOM 1504 O O . MET B 1 65 ? -1.855 -7.191 -9.531 1 98.88 65 MET B O 1
ATOM 1508 N N . VAL B 1 66 ? -3.371 -5.531 -9.438 1 98.75 66 VAL B N 1
ATOM 1509 C CA . VAL B 1 66 ? -4.496 -6.344 -9.883 1 98.75 66 VAL B CA 1
ATOM 1510 C C . VAL B 1 66 ? -4.598 -6.277 -11.406 1 98.75 66 VAL B C 1
ATOM 1512 O O . VAL B 1 66 ? -4.547 -5.195 -11.992 1 98.75 66 VAL B O 1
ATOM 1515 N N . ASN B 1 67 ? -4.699 -7.473 -12.016 1 98.38 67 ASN B N 1
ATOM 1516 C CA . ASN B 1 67 ? -4.82 -7.559 -13.461 1 98.38 67 ASN B CA 1
ATOM 1517 C C . ASN B 1 67 ? -3.732 -6.746 -14.164 1 98.38 67 ASN B C 1
ATOM 1519 O O . ASN B 1 67 ? -4.023 -5.961 -15.07 1 98.38 67 ASN B O 1
ATOM 1523 N N . ALA B 1 68 ? -2.479 -6.996 -13.742 1 98.44 68 ALA B N 1
ATOM 1524 C CA . ALA B 1 68 ? -1.389 -6.07 -14.039 1 98.44 68 ALA B CA 1
ATOM 1525 C C . ALA B 1 68 ? -0.691 -6.441 -15.344 1 98.44 68 ALA B C 1
ATOM 1527 O O . ALA B 1 68 ? 0.051 -5.637 -15.914 1 98.44 68 ALA B O 1
ATOM 1528 N N . PHE B 1 69 ? -0.818 -7.727 -15.781 1 98.5 69 PHE B N 1
ATOM 1529 C CA . PHE B 1 69 ? -0.142 -8.18 -16.984 1 98.5 69 PHE B CA 1
ATOM 1530 C C . PHE B 1 69 ? -0.82 -9.43 -17.547 1 98.5 69 PHE B C 1
ATOM 1532 O O . PHE B 1 69 ? -1.647 -10.047 -16.875 1 98.5 69 PHE B O 1
ATOM 1539 N N . LYS B 1 70 ? -0.498 -9.734 -18.734 1 97.25 70 LYS B N 1
ATOM 1540 C CA . LYS B 1 70 ? -1.043 -10.93 -19.375 1 97.25 70 LYS B CA 1
ATOM 1541 C C . LYS B 1 70 ? -0.571 -12.195 -18.672 1 97.25 70 LYS B C 1
ATOM 1543 O O . LYS B 1 70 ? 0.576 -12.273 -18.219 1 97.25 70 LYS B O 1
ATOM 1548 N N . ASN B 1 71 ? -1.475 -13.109 -18.609 1 97.75 71 ASN B N 1
ATOM 1549 C CA . ASN B 1 71 ? -1.053 -14.414 -18.109 1 97.75 71 ASN B CA 1
ATOM 1550 C C . ASN B 1 71 ? 0.248 -14.867 -18.766 1 97.75 71 ASN B C 1
ATOM 1552 O O . ASN B 1 71 ? 0.36 -14.875 -20 1 97.75 71 ASN B O 1
ATOM 1556 N N . PRO B 1 72 ? 1.138 -15.242 -17.953 1 97.56 72 PRO B N 1
ATOM 1557 C CA . PRO B 1 72 ? 2.469 -15.516 -18.5 1 97.56 72 PRO B CA 1
ATOM 1558 C C . PRO B 1 72 ? 2.57 -16.891 -19.125 1 97.56 72 PRO B C 1
ATOM 1560 O O . PRO B 1 72 ? 3.652 -17.312 -19.562 1 97.56 72 PRO B O 1
ATOM 1563 N N . HIS B 1 73 ? 1.566 -17.625 -19.172 1 96.31 73 HIS B N 1
ATOM 1564 C CA . HIS B 1 73 ? 1.535 -18.922 -19.828 1 96.31 73 HIS B CA 1
ATOM 1565 C C . HIS B 1 73 ? 0.515 -18.953 -20.969 1 96.31 73 HIS B C 1
ATOM 1567 O O . HIS B 1 73 ? -0.576 -18.391 -20.844 1 96.31 73 HIS B O 1
ATOM 1573 N N . PRO B 1 74 ? 0.812 -19.516 -21.984 1 94.56 74 PRO B N 1
ATOM 1574 C CA . PRO B 1 74 ? 2.047 -20.266 -22.25 1 94.56 74 PRO B CA 1
ATOM 1575 C C . PRO B 1 74 ? 3.225 -19.359 -22.594 1 94.56 74 PRO B C 1
ATOM 1577 O O . PRO B 1 74 ? 4.379 -19.797 -22.547 1 94.56 74 PRO B O 1
ATOM 1580 N N . GLU B 1 75 ? 3.01 -18.172 -22.953 1 94.56 75 GLU B N 1
ATOM 1581 C CA . GLU B 1 75 ? 4.074 -17.25 -23.312 1 94.56 75 GLU B CA 1
ATOM 1582 C C . GLU B 1 75 ? 4.25 -16.172 -22.25 1 94.56 75 GLU B C 1
ATOM 1584 O O . GLU B 1 75 ? 3.279 -15.516 -21.859 1 94.56 75 GLU B O 1
ATOM 1589 N N . ASP B 1 76 ? 5.508 -15.977 -21.953 1 96.25 76 ASP B N 1
ATOM 1590 C CA . ASP B 1 76 ? 5.824 -14.953 -20.953 1 96.25 76 ASP B CA 1
ATOM 1591 C C . ASP B 1 76 ? 5.73 -13.555 -21.562 1 96.25 76 ASP B C 1
ATOM 1593 O O . ASP B 1 76 ? 5.516 -13.406 -22.766 1 96.25 76 ASP B O 1
ATOM 1597 N N . ASN B 1 77 ? 5.688 -12.609 -20.766 1 97 77 ASN B N 1
ATOM 1598 C CA . ASN B 1 77 ? 5.664 -11.211 -21.203 1 97 77 ASN B CA 1
ATOM 1599 C C . ASN B 1 77 ? 6.656 -10.367 -20.406 1 97 77 ASN B C 1
ATOM 1601 O O . ASN B 1 77 ? 7.23 -10.828 -19.422 1 97 77 ASN B O 1
ATOM 1605 N N . LYS B 1 78 ? 6.895 -9.188 -20.875 1 97.44 78 LYS B N 1
ATOM 1606 C CA . LYS B 1 78 ? 7.965 -8.336 -20.375 1 97.44 78 LYS B CA 1
ATOM 1607 C C . LYS B 1 78 ? 7.77 -8.016 -18.891 1 97.44 78 LYS B C 1
ATOM 1609 O O . LYS B 1 78 ? 8.727 -8.031 -18.109 1 97.44 78 LYS B O 1
ATOM 1614 N N . LYS B 1 79 ? 6.543 -7.781 -18.469 1 98.25 79 LYS B N 1
ATOM 1615 C CA . LYS B 1 79 ? 6.293 -7.41 -17.078 1 98.25 79 LYS B CA 1
ATOM 1616 C C . LYS B 1 79 ? 6.57 -8.578 -16.141 1 98.25 79 LYS B C 1
ATOM 1618 O O . LYS B 1 79 ? 7.258 -8.422 -15.133 1 98.25 79 LYS B O 1
ATOM 1623 N N . SER B 1 80 ? 5.945 -9.781 -16.453 1 98.44 80 SER B N 1
ATOM 1624 C CA . SER B 1 80 ? 6.195 -10.969 -15.641 1 98.44 80 SER B CA 1
ATOM 1625 C C . SER B 1 80 ? 7.684 -11.297 -15.586 1 98.44 80 SER B C 1
ATOM 1627 O O . SER B 1 80 ? 8.203 -11.672 -14.531 1 98.44 80 SER B O 1
ATOM 1629 N N . GLU B 1 81 ? 8.398 -11.117 -16.672 1 98.56 81 GLU B N 1
ATOM 1630 C CA . GLU B 1 81 ? 9.836 -11.352 -16.734 1 98.56 81 GLU B CA 1
ATOM 1631 C C . GLU B 1 81 ? 10.594 -10.375 -15.836 1 98.56 81 GLU B C 1
ATOM 1633 O O . GLU B 1 81 ? 11.523 -10.766 -15.133 1 98.56 81 GLU B O 1
ATOM 1638 N N . MET B 1 82 ? 10.227 -9.133 -15.883 1 98.56 82 MET B N 1
ATOM 1639 C CA . MET B 1 82 ? 10.867 -8.109 -15.055 1 98.56 82 MET B CA 1
ATOM 1640 C C . MET B 1 82 ? 10.711 -8.445 -13.578 1 98.56 82 MET B C 1
ATOM 1642 O O . MET B 1 82 ? 11.688 -8.398 -12.82 1 98.56 82 MET B O 1
ATOM 1646 N N . ILE B 1 83 ? 9.523 -8.844 -13.211 1 98.75 83 ILE B N 1
ATOM 1647 C CA . ILE B 1 83 ? 9.258 -9.133 -11.805 1 98.75 83 ILE B CA 1
ATOM 1648 C C . ILE B 1 83 ? 10.055 -10.359 -11.375 1 98.75 83 ILE B C 1
ATOM 1650 O O . ILE B 1 83 ? 10.641 -10.375 -10.289 1 98.75 83 ILE B O 1
ATOM 1654 N N . ARG B 1 84 ? 10.125 -11.398 -12.273 1 98.62 84 ARG B N 1
ATOM 1655 C CA . ARG B 1 84 ? 10.914 -12.586 -11.977 1 98.62 84 ARG B CA 1
ATOM 1656 C C . ARG B 1 84 ? 12.391 -12.234 -11.812 1 98.62 84 ARG B C 1
ATOM 1658 O O . ARG B 1 84 ? 13.07 -12.773 -10.938 1 98.62 84 ARG B O 1
ATOM 1665 N N . THR B 1 85 ? 12.891 -11.359 -12.633 1 98.62 85 THR B N 1
ATOM 1666 C CA . THR B 1 85 ? 14.281 -10.922 -12.562 1 98.62 85 THR B CA 1
ATOM 1667 C C . THR B 1 85 ? 14.555 -10.211 -11.234 1 98.62 85 THR B C 1
ATOM 1669 O O . THR B 1 85 ? 15.57 -10.477 -10.586 1 98.62 85 THR B O 1
ATOM 1672 N N . TRP B 1 86 ? 13.617 -9.328 -10.82 1 98.56 86 TRP B N 1
ATOM 1673 C CA . TRP B 1 86 ? 13.789 -8.641 -9.547 1 98.56 86 TRP B CA 1
ATOM 1674 C C . TRP B 1 86 ? 13.75 -9.625 -8.383 1 98.56 86 TRP B C 1
ATOM 1676 O O . TRP B 1 86 ? 14.547 -9.523 -7.449 1 98.56 86 TRP B O 1
ATOM 1686 N N . ALA B 1 87 ? 12.781 -10.586 -8.391 1 98.69 87 ALA B N 1
ATOM 1687 C CA . ALA B 1 87 ? 12.703 -11.609 -7.355 1 98.69 87 ALA B CA 1
ATOM 1688 C C . ALA B 1 87 ? 14.008 -12.383 -7.246 1 98.69 87 ALA B C 1
ATOM 1690 O O . ALA B 1 87 ? 14.508 -12.617 -6.141 1 98.69 87 ALA B O 1
ATOM 1691 N N . ASN B 1 88 ? 14.586 -12.781 -8.414 1 98.62 88 ASN B N 1
ATOM 1692 C CA . ASN B 1 88 ? 15.82 -13.555 -8.453 1 98.62 88 ASN B CA 1
ATOM 1693 C C . ASN B 1 88 ? 17 -12.742 -7.922 1 98.62 88 ASN B C 1
ATOM 1695 O O . ASN B 1 88 ? 17.875 -13.281 -7.234 1 98.62 88 ASN B O 1
ATOM 1699 N N . GLN B 1 89 ? 17.031 -11.531 -8.258 1 98.5 89 GLN B N 1
ATOM 1700 C CA . GLN B 1 89 ? 18.094 -10.641 -7.824 1 98.5 89 GLN B CA 1
ATOM 1701 C C . GLN B 1 89 ? 18.219 -10.617 -6.301 1 98.5 89 GLN B C 1
ATOM 1703 O O . GLN B 1 89 ? 19.312 -10.492 -5.758 1 98.5 89 GLN B O 1
ATOM 1708 N N . TYR B 1 90 ? 17.125 -10.742 -5.598 1 98.44 90 TYR B N 1
ATOM 1709 C CA . TYR B 1 90 ? 17.125 -10.648 -4.141 1 98.44 90 TYR B CA 1
ATOM 1710 C C . TYR B 1 90 ? 16.844 -12.008 -3.514 1 98.44 90 TYR B C 1
ATOM 1712 O O . TYR B 1 90 ? 16.484 -12.094 -2.338 1 98.44 90 TYR B O 1
ATOM 1720 N N . ASP B 1 91 ? 16.953 -13.109 -4.355 1 98.44 91 ASP B N 1
ATOM 1721 C CA . ASP B 1 91 ? 16.812 -14.492 -3.914 1 98.44 91 ASP B CA 1
ATOM 1722 C C . ASP B 1 91 ? 15.445 -14.719 -3.26 1 98.44 91 ASP B C 1
ATOM 1724 O O . ASP B 1 91 ? 15.359 -15.367 -2.213 1 98.44 91 ASP B O 1
ATOM 1728 N N . LEU B 1 92 ? 14.438 -14.102 -3.871 1 98.75 92 LEU B N 1
ATOM 1729 C CA . LEU B 1 92 ? 13.07 -14.281 -3.395 1 98.75 92 LEU B CA 1
ATOM 1730 C C . LEU B 1 92 ? 12.383 -15.43 -4.129 1 98.75 92 LEU B C 1
ATOM 1732 O O . LEU B 1 92 ? 12.562 -15.594 -5.34 1 98.75 92 LEU B O 1
ATOM 1736 N N . THR B 1 93 ? 11.633 -16.188 -3.381 1 98.69 93 THR B N 1
ATOM 1737 C CA . THR B 1 93 ? 10.805 -17.219 -3.996 1 98.69 93 THR B CA 1
ATOM 1738 C C . THR B 1 93 ? 9.633 -16.594 -4.746 1 98.69 93 THR B C 1
ATOM 1740 O O . THR B 1 93 ? 9 -15.648 -4.254 1 98.69 93 THR B O 1
ATOM 1743 N N . LEU B 1 94 ? 9.367 -17.016 -5.887 1 98.75 94 LEU B N 1
ATOM 1744 C CA . LEU B 1 94 ? 8.195 -16.625 -6.664 1 98.75 94 LEU B CA 1
ATOM 1745 C C . LEU B 1 94 ? 7.344 -17.844 -7.004 1 98.75 94 LEU B C 1
ATOM 1747 O O . LEU B 1 94 ? 7.824 -18.797 -7.633 1 98.75 94 LEU B O 1
ATOM 1751 N N . ASN B 1 95 ? 6.086 -17.781 -6.523 1 98.69 95 ASN B N 1
ATOM 1752 C CA . ASN B 1 95 ? 5.109 -18.828 -6.805 1 98.69 95 ASN B CA 1
ATOM 1753 C C . ASN B 1 95 ? 4.023 -18.328 -7.762 1 98.69 95 ASN B C 1
ATOM 1755 O O . ASN B 1 95 ? 3.758 -17.125 -7.844 1 98.69 95 ASN B O 1
ATOM 1759 N N . GLU B 1 96 ? 3.471 -19.297 -8.406 1 98.44 96 GLU B N 1
ATOM 1760 C CA . GLU B 1 96 ? 2.297 -19.016 -9.227 1 98.44 96 GLU B CA 1
ATOM 1761 C C . GLU B 1 96 ? 1.102 -19.859 -8.789 1 98.44 96 GLU B C 1
ATOM 1763 O O . GLU B 1 96 ? 1.248 -21.047 -8.5 1 98.44 96 GLU B O 1
ATOM 1768 N N . LEU B 1 97 ? -0.03 -19.25 -8.727 1 98.62 97 LEU B N 1
ATOM 1769 C CA . LEU B 1 97 ? -1.283 -19.938 -8.422 1 98.62 97 LEU B CA 1
ATOM 1770 C C . LEU B 1 97 ? -2.33 -19.656 -9.5 1 98.62 97 LEU B C 1
ATOM 1772 O O . LEU B 1 97 ? -2.471 -18.516 -9.953 1 98.62 97 LEU B O 1
ATOM 1776 N N . ASP B 1 98 ? -3.027 -20.719 -9.93 1 98.12 98 ASP B N 1
ATOM 1777 C CA . ASP B 1 98 ? -4.227 -20.531 -10.742 1 98.12 98 ASP B CA 1
ATOM 1778 C C . ASP B 1 98 ? -5.441 -20.25 -9.875 1 98.12 98 ASP B C 1
ATOM 1780 O O . ASP B 1 98 ? -5.781 -21.031 -8.984 1 98.12 98 ASP B O 1
ATOM 1784 N N . VAL B 1 99 ? -6.062 -19.031 -10.086 1 98.5 99 VAL B N 1
ATOM 1785 C CA . VAL B 1 99 ? -7.191 -18.609 -9.266 1 98.5 99 VAL B CA 1
ATOM 1786 C C . VAL B 1 99 ? -8.328 -18.125 -10.164 1 98.5 99 VAL B C 1
ATOM 1788 O O . VAL B 1 99 ? -8.164 -18.016 -11.383 1 98.5 99 VAL B O 1
ATOM 1791 N N . LYS B 1 100 ? -9.508 -17.922 -9.594 1 97.5 100 LYS B N 1
ATOM 1792 C CA . LYS B 1 100 ? -10.602 -17.25 -10.289 1 97.5 100 LYS B CA 1
ATOM 1793 C C . LYS B 1 100 ? -10.234 -15.812 -10.633 1 97.5 100 LYS B C 1
ATOM 1795 O O . LYS B 1 100 ? -9.367 -15.219 -9.984 1 97.5 100 LYS B O 1
ATOM 1800 N N . SER B 1 101 ? -10.945 -15.281 -11.648 1 96.88 101 SER B N 1
ATOM 1801 C CA . SER B 1 101 ? -10.719 -13.906 -12.078 1 96.88 101 SER B CA 1
ATOM 1802 C C . SER B 1 101 ? -11.453 -12.914 -11.188 1 96.88 101 SER B C 1
ATOM 1804 O O . SER B 1 101 ? -12.43 -13.281 -10.516 1 96.88 101 SER B O 1
ATOM 1806 N N . THR B 1 102 ? -10.906 -11.672 -11.234 1 97.81 102 THR B N 1
ATOM 1807 C CA . THR B 1 102 ? -11.625 -10.617 -10.523 1 97.81 102 THR B CA 1
ATOM 1808 C C . THR B 1 102 ? -13.062 -10.516 -11.031 1 97.81 102 THR B C 1
ATOM 1810 O O . THR B 1 102 ? -13.969 -10.148 -10.281 1 97.81 102 THR B O 1
ATOM 1813 N N . ASP B 1 103 ? -13.414 -10.875 -12.188 1 96.38 103 ASP B N 1
ATOM 1814 C CA . ASP B 1 103 ? -14.727 -10.789 -12.82 1 96.38 103 ASP B CA 1
ATOM 1815 C C . ASP B 1 103 ? -15.719 -11.742 -12.148 1 96.38 103 ASP B C 1
ATOM 1817 O O . ASP B 1 103 ? -16.938 -11.602 -12.328 1 96.38 103 ASP B O 1
ATOM 1821 N N . ASP B 1 104 ? -15.227 -12.727 -11.539 1 97.31 104 ASP B N 1
ATOM 1822 C CA . ASP B 1 104 ? -16.078 -13.727 -10.914 1 97.31 104 ASP B CA 1
ATOM 1823 C C . ASP B 1 104 ? -16.609 -13.227 -9.562 1 97.31 104 ASP B C 1
ATOM 1825 O O . ASP B 1 104 ? -17.375 -13.93 -8.898 1 97.31 104 ASP B O 1
ATOM 1829 N N . PHE B 1 105 ? -16.312 -12.055 -9.172 1 97.81 105 PHE B N 1
ATOM 1830 C CA . PHE B 1 105 ? -16.688 -11.516 -7.871 1 97.81 105 PHE B CA 1
ATOM 1831 C C . PHE B 1 105 ? -17.406 -10.18 -8.031 1 97.81 105 PHE B C 1
ATOM 1833 O O . PHE B 1 105 ? -17.156 -9.438 -8.984 1 97.81 105 PHE B O 1
ATOM 1840 N N . HIS B 1 106 ? -18.203 -9.859 -7.105 1 97.56 106 HIS B N 1
ATOM 1841 C CA . HIS B 1 106 ? -18.984 -8.617 -7.117 1 97.56 106 HIS B CA 1
ATOM 1842 C C . HIS B 1 106 ? -18.094 -7.402 -6.918 1 97.56 106 HIS B C 1
ATOM 1844 O O . HIS B 1 106 ? -18.359 -6.328 -7.457 1 97.56 106 HIS B O 1
ATOM 1850 N N . ASP B 1 107 ? -17 -7.5 -6.016 1 97.38 107 ASP B N 1
ATOM 1851 C CA . ASP B 1 107 ? -16.031 -6.426 -5.77 1 97.38 107 ASP B CA 1
ATOM 1852 C C . ASP B 1 107 ? -14.672 -6.984 -5.367 1 97.38 107 ASP B C 1
ATOM 1854 O O . ASP B 1 107 ? -14.531 -8.188 -5.152 1 97.38 107 ASP B O 1
ATOM 1858 N N . LEU B 1 108 ? -13.789 -6.211 -5.418 1 97.69 108 LEU B N 1
ATOM 1859 C CA . LEU B 1 108 ? -12.406 -6.605 -5.164 1 97.69 108 LEU B CA 1
ATOM 1860 C C . LEU B 1 108 ? -12.258 -7.152 -3.748 1 97.69 108 LEU B C 1
ATOM 1862 O O . LEU B 1 108 ? -11.43 -8.039 -3.506 1 97.69 108 LEU B O 1
ATOM 1866 N N . GLU B 1 109 ? -13.023 -6.645 -2.742 1 97.69 109 GLU B N 1
ATOM 1867 C CA . GLU B 1 109 ? -12.945 -7.141 -1.371 1 97.69 109 GLU B CA 1
ATOM 1868 C C . GLU B 1 109 ? -13.242 -8.633 -1.306 1 97.69 109 GLU B C 1
ATOM 1870 O O . GLU B 1 109 ? -12.547 -9.383 -0.618 1 97.69 109 GLU B O 1
ATOM 1875 N N . LEU B 1 110 ? -14.305 -9.078 -2.061 1 98.31 110 LEU B N 1
ATOM 1876 C CA . LEU B 1 110 ? -14.641 -10.5 -2.121 1 98.31 110 LEU B CA 1
ATOM 1877 C C . LEU B 1 110 ? -13.539 -11.289 -2.824 1 98.31 110 LEU B C 1
ATOM 1879 O O . LEU B 1 110 ? -13.203 -12.398 -2.404 1 98.31 110 LEU B O 1
ATOM 1883 N N . TYR B 1 111 ? -12.969 -10.734 -3.834 1 98.75 111 TYR B N 1
ATOM 1884 C CA . TYR B 1 111 ? -11.844 -11.359 -4.52 1 98.75 111 TYR B CA 1
ATOM 1885 C C . TYR B 1 111 ? -10.656 -11.523 -3.58 1 98.75 111 TYR B C 1
ATOM 1887 O O . TYR B 1 111 ? -10.055 -12.602 -3.523 1 98.75 111 TYR B O 1
ATOM 1895 N N . PHE B 1 112 ? -10.32 -10.523 -2.834 1 98.81 112 PHE B N 1
ATOM 1896 C CA . PHE B 1 112 ? -9.188 -10.586 -1.924 1 98.81 112 PHE B CA 1
ATOM 1897 C C . PHE B 1 112 ? -9.43 -11.602 -0.815 1 98.81 112 PHE B C 1
ATOM 1899 O O . PHE B 1 112 ? -8.508 -12.312 -0.404 1 98.81 112 PHE B O 1
ATOM 1906 N N . ASN B 1 113 ? -10.672 -11.688 -0.269 1 98.06 113 ASN B N 1
ATOM 1907 C CA . ASN B 1 113 ? -11 -12.719 0.711 1 98.06 113 ASN B CA 1
ATOM 1908 C C . ASN B 1 113 ? -10.781 -14.117 0.15 1 98.06 113 ASN B C 1
ATOM 1910 O O . ASN B 1 113 ? -10.25 -14.992 0.842 1 98.06 113 ASN B O 1
ATOM 1914 N N . TYR B 1 114 ? -11.266 -14.359 -1.101 1 98.62 114 TYR B N 1
ATOM 1915 C CA . TYR B 1 114 ? -11.023 -15.617 -1.796 1 98.62 114 TYR B CA 1
ATOM 1916 C C . TYR B 1 114 ? -9.531 -15.914 -1.896 1 98.62 114 TYR B C 1
ATOM 1918 O O . TYR B 1 114 ? -9.086 -17.016 -1.592 1 98.62 114 TYR B O 1
ATOM 1926 N N . LEU B 1 115 ? -8.688 -14.867 -2.23 1 98.69 115 LEU B N 1
ATOM 1927 C CA . LEU B 1 115 ? -7.254 -15.07 -2.391 1 98.69 115 LEU B CA 1
ATOM 1928 C C . LEU B 1 115 ? -6.605 -15.43 -1.058 1 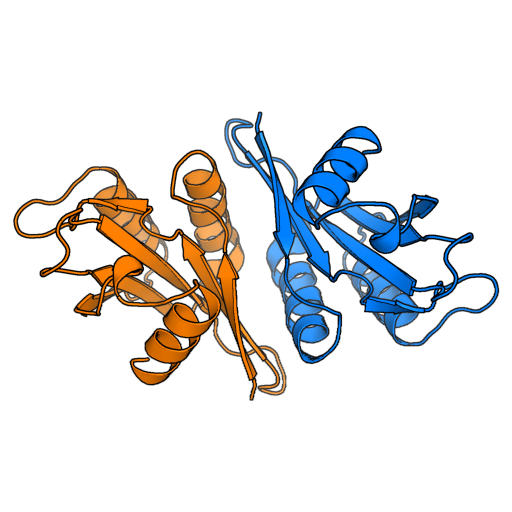98.69 115 LEU B C 1
ATOM 1930 O O . LEU B 1 115 ? -5.676 -16.234 -1.013 1 98.69 115 LEU B O 1
ATOM 1934 N N . ILE B 1 116 ? -7.008 -14.766 -0.0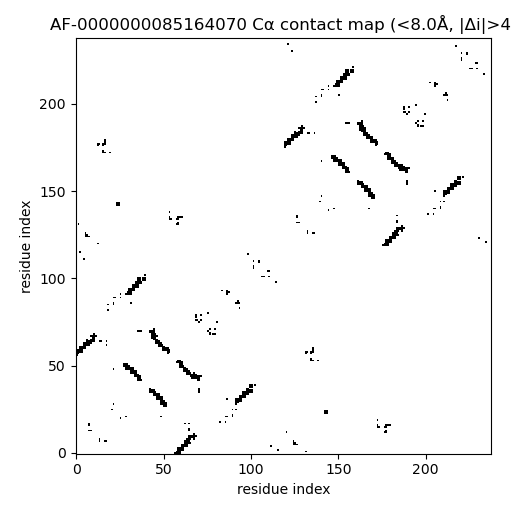63 1 98.19 116 ILE B N 1
ATOM 1935 C CA . ILE B 1 116 ? -6.477 -15.078 1.26 1 98.19 116 ILE B CA 1
ATOM 1936 C C . ILE B 1 116 ? -6.73 -16.547 1.589 1 98.19 116 ILE B C 1
ATOM 1938 O O . ILE B 1 116 ? -5.879 -17.219 2.176 1 98.19 116 ILE B O 1
ATOM 1942 N N . GLY B 1 117 ? -7.891 -17.062 1.226 1 96.69 117 GLY B N 1
ATOM 1943 C CA . GLY B 1 117 ? -8.234 -18.453 1.454 1 96.69 117 GLY B CA 1
ATOM 1944 C C . GLY B 1 117 ? -7.344 -19.422 0.688 1 96.69 117 GLY B C 1
ATOM 1945 O O . GLY B 1 117 ? -7.137 -20.562 1.119 1 96.69 117 GLY B O 1
ATOM 1946 N N . VAL B 1 118 ? -6.836 -18.984 -0.542 1 96.56 118 VAL B N 1
ATOM 1947 C CA . VAL B 1 118 ? -6.035 -19.859 -1.4 1 96.56 118 VAL B CA 1
ATOM 1948 C C . VAL B 1 118 ? -4.582 -19.844 -0.929 1 96.56 118 VAL B C 1
ATOM 1950 O O . VAL B 1 118 ? -3.816 -20.75 -1.253 1 96.56 118 VAL B O 1
ATOM 1953 N N . LEU B 1 119 ? -4.219 -18.75 -0.252 1 95.12 119 LEU B N 1
ATOM 1954 C CA . LEU B 1 119 ? -2.857 -18.625 0.257 1 95.12 119 LEU B CA 1
ATOM 1955 C C . LEU B 1 119 ? -2.66 -19.484 1.498 1 95.12 119 LEU B C 1
ATOM 1957 O O . LEU B 1 119 ? -1.597 -20.094 1.682 1 95.12 119 LEU B O 1
#

pLDDT: mean 97.67, std 1.57, range [91.5, 98.94]

Sequence (238 aa):
MKQSFIVLGEGLTDLFEFKTLIEYDHKRINRIVFFNSPDSKKGLSSAAIIMNPTEGNYFQAMYIMVNAFKNPHPEDNKKSEMIRTWANQYDLTLNELDVKSTDDFHDLELYFNYLIGVLMKQSFIVLGEGLTDLFEFKTLIEYDHKRINRIVFFNSPDSKKGLSSAAIIMNPTEGNYFQAMYIMVNAFKNPHPEDNKKSEMIRTWANQYDLTLNELDVKSTDDFHDLELYFNYLIGVL

Secondary structure (DSSP, 8-state):
-EEEEEEEESSSTHHHHHHHHHHHHTTTEEEEEEEE-TT-SS-EEEEEEEEPPPGGG-EEEEEEEEEEEE--SSS--HHHHHHHHHHHHTT--EEEEE---GGGSSSHHHHHHHHHHH-/-EEEEEEEESSSTHHHHHHHHHHHHTTTEEEEEEEE-TT-SS-EEEEEEEEPPPGGG-EEEEEEEEEEEE--SSS--HHHHHHHHHHHHTT--EEEEE---GGGSSSHHHHHHHHHHH-

Solvent-accessible surface area (backbone atoms only — not comparable to full-atom values): 12846 Å² total; per-residue (Å²): 111,48,74,47,80,30,64,64,40,51,39,65,60,40,42,52,52,54,52,48,48,49,70,57,36,46,88,49,45,62,33,36,37,37,44,29,12,85,84,37,92,81,34,39,15,24,43,31,44,36,38,47,54,33,89,90,51,51,26,25,54,26,43,27,23,52,60,33,41,63,37,48,70,93,54,72,43,70,66,64,50,50,53,50,50,55,33,55,75,64,72,43,53,72,47,76,44,82,45,84,42,72,82,80,37,98,44,68,67,60,41,49,55,53,48,61,73,74,104,110,48,75,46,79,30,63,64,40,52,39,63,59,38,43,51,51,54,52,50,48,48,71,56,34,46,87,50,45,63,34,34,37,36,41,28,13,84,83,36,93,81,35,39,14,24,44,30,44,35,37,47,52,36,88,90,51,49,25,26,54,27,42,25,25,54,60,33,41,64,38,49,68,94,53,71,44,71,65,63,50,50,52,51,51,55,31,54,73,64,72,42,53,72,47,76,45,82,44,83,42,70,82,79,37,96,45,67,70,59,39,50,55,54,48,60,72,72,104

Foldseek 3Di:
DDEDEDEQEAADPSLVVVLVCCVPVVVFFQAKEKEFACPDPVQFIKIWTWGHADPVNPYTYIYMRASRGHNPPPHHDDSNVVVVVSCVVSVHHYYYDYDHHCVVDPHVVVVRVVVVVVD/DDEDEDEQEAADPSLVVVLVCCVVVVVFFQAKEKEFAPPDPLQFIKIWTWGHADPVNPYTYIYMRASNGHNPPPHHDDSNVVVVVSCVVSVHHYYYDYDHHCVVDPHVVVVRVRVVVVD

Nearest PDB structures (foldseek):
  6cfw-assembly1_K  TM=5.373E-01  e=7.150E-01  Pyrococcus furiosus DSM 3638
  2qkk-assembly4_N  TM=2.544E-01  e=4.721E+00  Homo sapiens
  6b0c-assembly1_K-1  TM=2.283E-01  e=1.561E+00  Drosophila melanogaster
  6cfw-assembly1_K  TM=5.248E-01  e=5.196E-01  Pyrococcus furiosus DSM 3638
  2w9j-assembly2_B  TM=3.916E-01  e=4.869E-01  Schizosaccharomyces pombe

InterPro domains:
  IPR055571 Domain of unknown function DUF7147 [PF23648] (1-119)

Radius of gyration: 18.07 Å; Cα contacts (8 Å, |Δi|>4): 459; chains: 2; bounding box: 37×42×46 Å